Protein AF-A0A5C7LZJ7-F1 (afdb_monomer_lite)

Foldseek 3Di:
DAEAADPQFPQQFFKKWFQDFCLLQFDKDKPAFDPQADPCLQVDLDLVRKTWGPDPFIKTKGQNVAKAKWFKKKFANKDQLVQFKKKFKWADQPVPDIDTQDIDGDNDRAMYMYGGHTDIHRMIMITIDDDTMITRYIGIHYIDHANHFFDPPWDFQVRQKDWDKDWDADPVRHTPDIDGPDIWGKTKGKRFKDFLCCCPPPPNNVVVLVSQQVFHWIKIDRRCVPCVRRIFTWTFDDDGWDWAADPVNRITITMGMIMGDDDD

Radius of gyration: 19.6 Å; chains: 1; bounding box: 59×31×59 Å

pLDDT: mean 92.04, std 6.24, range [59.41, 98.69]

Secondary structure (DSSP, 8-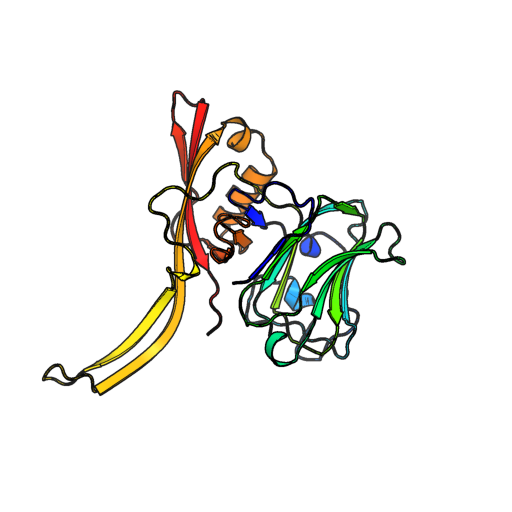state):
-EEEEPTT-S--SS-EEE---GGGGSEEEES---SSS-GGGGGSS-SSS-B--SSSSEEEEEEEEEEEEEEEEEEEEE-HHHHT-EEEEEEESSSSS-EEEEEE--SSSS-EEEEEEEEEEEEEEEEEESS---EEEEEEEPPEE-SS-PPTT---GGG-EEEEEEEEE-TT--EEEEEEEEEEEEEEEEEEEEEHHHHHT-HHHHHHHHHHHTT--EEEEEETTTEEEEEEEEEE-SSPPEEEEETTTTEEEEEEEEEE----

Sequence (264 aa):
MTVVIKTGAPNTSGINILHQNRFNGGTVTWSSETVGGKGVNTLDPATWNVWRPASVPATQTLDFGSDLTCNGACIAAHDGWTVGATYLIQYSTNGSTWTTATSHSPLTAETIFFFFPTTTARYWRFRIEGAVCSVAVVMIGNRVTFPNGPLSGHVPFHHSWQSEMLTNESDGGQLLNNRVIKNGARFSVNVGSVDRDMVENSALFAFFERHYNEGRAFAYCGSPEYTPKDCAYCWRDGDHMSVTWVEGDALADVSFGLRGYVHG

Structure (mmCIF, N/CA/C/O backbone):
data_AF-A0A5C7LZJ7-F1
#
_entry.id   AF-A0A5C7LZJ7-F1
#
loop_
_atom_site.group_PDB
_atom_site.id
_atom_site.type_symbol
_atom_site.label_atom_id
_atom_site.label_alt_id
_atom_site.label_comp_id
_atom_site.label_asym_id
_atom_site.label_entity_id
_atom_site.label_seq_id
_atom_site.pdbx_PDB_ins_code
_atom_site.Cartn_x
_atom_site.Cartn_y
_atom_site.Cartn_z
_atom_site.occupancy
_atom_site.B_iso_or_equiv
_atom_site.auth_seq_id
_atom_site.auth_comp_id
_atom_site.auth_asym_id
_atom_site.auth_atom_id
_atom_site.pdbx_PDB_model_num
ATOM 1 N N . MET A 1 1 ? 7.720 9.358 3.877 1.00 84.88 1 MET A N 1
ATOM 2 C CA . MET A 1 1 ? 6.788 8.430 3.228 1.00 84.88 1 MET A CA 1
ATOM 3 C C . MET A 1 1 ? 6.096 9.193 2.118 1.00 84.88 1 MET A C 1
ATOM 5 O O . MET A 1 1 ? 6.118 10.425 2.161 1.00 84.88 1 MET A O 1
ATOM 9 N N . THR A 1 2 ? 5.521 8.522 1.120 1.00 91.50 2 THR A N 1
ATOM 10 C CA . THR A 1 2 ? 4.951 9.222 -0.042 1.00 91.50 2 THR A CA 1
ATOM 11 C C . THR A 1 2 ? 3.511 8.810 -0.296 1.00 91.50 2 THR A C 1
ATOM 13 O O . THR A 1 2 ? 3.207 7.636 -0.471 1.00 91.50 2 THR A O 1
ATOM 16 N N . VAL A 1 3 ? 2.619 9.796 -0.366 1.00 94.62 3 VAL A N 1
ATOM 17 C CA . VAL A 1 3 ? 1.213 9.610 -0.732 1.00 94.62 3 VAL A CA 1
ATOM 18 C C . VAL A 1 3 ? 0.960 10.279 -2.078 1.00 94.62 3 VAL A C 1
ATOM 20 O O . VAL A 1 3 ? 1.328 11.433 -2.292 1.00 94.62 3 VAL A O 1
ATOM 23 N N . VAL A 1 4 ? 0.332 9.547 -2.996 1.00 96.81 4 VAL A N 1
ATOM 24 C CA . VAL A 1 4 ? -0.014 10.013 -4.342 1.00 96.81 4 VAL A CA 1
ATOM 25 C C . VAL A 1 4 ? -1.525 9.945 -4.499 1.00 96.81 4 VAL A C 1
ATOM 27 O O . VAL A 1 4 ? -2.080 8.860 -4.667 1.00 96.81 4 VAL A O 1
ATOM 30 N N . ILE A 1 5 ? -2.185 11.102 -4.467 1.00 96.81 5 ILE A N 1
ATOM 31 C CA . ILE A 1 5 ? -3.642 11.211 -4.600 1.00 96.81 5 ILE A CA 1
ATOM 32 C C . ILE A 1 5 ? -3.991 11.675 -6.010 1.00 96.81 5 ILE A C 1
ATOM 34 O O . ILE A 1 5 ? -3.595 12.757 -6.440 1.00 96.81 5 ILE A O 1
ATOM 38 N N . LYS A 1 6 ? -4.738 10.853 -6.749 1.00 97.31 6 LYS A N 1
ATOM 39 C CA . LYS A 1 6 ? -5.357 11.257 -8.013 1.00 97.31 6 LYS A CA 1
ATOM 40 C C . LYS A 1 6 ? -6.726 11.866 -7.760 1.00 97.31 6 LYS A C 1
ATOM 42 O O . LYS A 1 6 ? -7.479 11.397 -6.909 1.00 97.31 6 LYS A O 1
ATOM 47 N N . THR A 1 7 ? -7.052 12.895 -8.535 1.00 95.69 7 THR A N 1
ATOM 48 C CA . THR A 1 7 ? -8.361 13.550 -8.513 1.00 95.69 7 THR A CA 1
ATOM 49 C C . THR A 1 7 ? -9.479 12.517 -8.631 1.00 95.69 7 THR A C 1
ATOM 51 O O . THR A 1 7 ? -9.428 11.653 -9.504 1.00 95.69 7 THR A O 1
ATOM 54 N N . GLY A 1 8 ? -10.472 12.604 -7.743 1.00 94.12 8 GLY A N 1
ATOM 55 C CA . GLY A 1 8 ? -11.583 11.653 -7.660 1.00 94.12 8 GLY A CA 1
ATOM 56 C C . GLY A 1 8 ? -11.313 10.419 -6.790 1.00 94.12 8 GLY A C 1
ATOM 57 O O . GLY A 1 8 ? -12.172 9.544 -6.711 1.00 94.12 8 GLY A O 1
ATOM 58 N N . ALA A 1 9 ? -10.151 10.320 -6.133 1.00 95.75 9 ALA A N 1
ATOM 59 C CA . ALA A 1 9 ? -9.936 9.309 -5.104 1.00 95.75 9 ALA A CA 1
ATOM 60 C C . ALA A 1 9 ? -10.888 9.544 -3.910 1.00 95.75 9 ALA A C 1
ATOM 62 O O . ALA A 1 9 ? -10.930 10.656 -3.386 1.00 95.75 9 ALA A O 1
ATOM 63 N N . PRO A 1 10 ? -11.642 8.525 -3.463 1.00 93.56 10 PRO A N 1
ATOM 64 C CA . PRO A 1 10 ? -12.588 8.682 -2.362 1.00 93.56 10 PRO A CA 1
ATOM 65 C C . PRO A 1 10 ? -11.906 8.596 -0.989 1.00 93.56 10 PRO A C 1
ATOM 67 O O . PRO A 1 10 ? -10.882 7.921 -0.842 1.00 93.56 10 PRO A O 1
ATOM 70 N N . ASN A 1 11 ? -12.549 9.193 0.021 1.00 91.88 11 ASN A N 1
ATOM 71 C CA . ASN A 1 11 ? -12.272 9.007 1.453 1.00 91.88 11 ASN A CA 1
ATOM 72 C C . ASN A 1 11 ? -10.800 9.244 1.845 1.00 91.88 11 ASN A C 1
ATOM 74 O O . ASN A 1 11 ? -10.174 8.409 2.496 1.00 91.88 11 ASN A O 1
ATOM 78 N N . THR A 1 12 ? -10.235 10.379 1.430 1.00 93.31 12 THR A N 1
ATOM 79 C CA . THR A 1 12 ? -8.834 10.766 1.687 1.00 93.31 12 THR A CA 1
ATOM 80 C C . THR A 1 12 ? -8.615 11.507 3.005 1.00 93.31 12 THR A C 1
ATOM 82 O O . THR A 1 12 ? -7.469 11.759 3.368 1.00 93.31 12 THR A O 1
ATOM 85 N N . SER A 1 13 ? -9.685 11.844 3.724 1.00 91.75 13 SER A N 1
ATOM 86 C CA . SER A 1 13 ? -9.636 12.607 4.974 1.00 91.75 13 SER A CA 1
ATOM 87 C C . SER A 1 13 ? -9.416 11.741 6.221 1.00 91.75 13 SER A C 1
ATOM 89 O O . SER A 1 13 ? -8.810 12.218 7.179 1.00 91.75 13 SER A O 1
ATOM 91 N N . GLY A 1 14 ? -9.872 10.486 6.218 1.00 92.00 14 GLY A N 1
ATOM 92 C CA . GLY A 1 14 ? -9.771 9.566 7.357 1.00 92.00 14 GLY A CA 1
ATOM 93 C C . GLY A 1 14 ? -8.727 8.459 7.188 1.00 92.00 14 GLY A C 1
ATOM 94 O O . GLY A 1 14 ? -7.944 8.451 6.229 1.00 92.00 14 GLY A O 1
ATOM 95 N N . ILE A 1 15 ? -8.735 7.496 8.116 1.00 94.19 15 ILE A N 1
ATOM 96 C CA . ILE A 1 15 ? -7.793 6.367 8.103 1.00 94.19 15 ILE A CA 1
ATOM 97 C C . ILE A 1 15 ? -8.074 5.456 6.915 1.00 94.19 15 ILE A C 1
ATOM 99 O O . ILE A 1 15 ? -9.209 5.076 6.637 1.00 94.19 15 ILE A O 1
ATOM 103 N N . ASN A 1 16 ? -7.008 5.068 6.228 1.00 95.62 16 ASN A N 1
ATOM 104 C CA . ASN A 1 16 ? -7.030 4.217 5.055 1.00 95.62 16 ASN A CA 1
ATOM 105 C C . ASN A 1 16 ? -6.109 3.014 5.257 1.00 95.62 16 ASN A C 1
ATOM 107 O O . ASN A 1 16 ? -4.920 3.160 5.546 1.00 95.62 16 ASN A O 1
ATOM 111 N N . ILE A 1 17 ? -6.650 1.815 5.052 1.00 96.06 17 ILE A N 1
ATOM 112 C CA . ILE A 1 17 ? -5.914 0.561 5.217 1.00 96.06 17 ILE A CA 1
ATOM 113 C C . ILE A 1 17 ? -6.075 -0.306 3.975 1.00 96.06 17 ILE A C 1
ATOM 115 O O . ILE A 1 17 ? -7.186 -0.592 3.536 1.00 96.06 17 ILE A O 1
ATOM 119 N N . LEU A 1 18 ? -4.956 -0.767 3.421 1.00 96.38 18 LEU A N 1
ATOM 120 C CA . LEU A 1 18 ? -4.915 -1.738 2.333 1.00 96.38 18 LEU A CA 1
ATOM 121 C C . LEU A 1 18 ? -4.316 -3.044 2.858 1.00 96.38 18 LEU A C 1
ATOM 123 O O . LEU A 1 18 ? -3.106 -3.151 3.037 1.00 96.38 18 LEU A O 1
ATOM 127 N N . HIS A 1 19 ? -5.170 -4.037 3.098 1.00 95.19 19 HIS A N 1
ATOM 128 C CA . HIS A 1 19 ? -4.769 -5.325 3.678 1.00 95.19 19 HIS A CA 1
ATOM 129 C C . HIS A 1 19 ? -4.942 -6.500 2.701 1.00 95.19 19 HIS A C 1
ATOM 131 O O . HIS A 1 19 ? -4.112 -7.405 2.656 1.00 95.19 19 HIS A O 1
ATOM 137 N N . GLN A 1 20 ? -5.977 -6.467 1.857 1.00 92.50 20 GLN A N 1
ATOM 138 C CA . GLN A 1 20 ? -6.197 -7.468 0.814 1.00 92.50 20 GLN A CA 1
ATOM 139 C C . GLN A 1 20 ? -5.367 -7.145 -0.427 1.00 92.50 20 GLN A C 1
ATOM 141 O O . GLN A 1 20 ? -5.820 -6.409 -1.305 1.00 92.50 20 GLN A O 1
ATOM 146 N N . ASN A 1 21 ? -4.171 -7.731 -0.525 1.00 94.56 21 ASN A N 1
ATOM 147 C CA . ASN A 1 21 ? -3.427 -7.716 -1.780 1.00 94.56 21 ASN A CA 1
ATOM 148 C C . ASN A 1 21 ? -4.129 -8.602 -2.817 1.00 94.56 21 ASN A C 1
ATOM 150 O O . ASN A 1 21 ? -4.089 -9.830 -2.735 1.00 94.56 21 ASN A O 1
ATOM 154 N N . ARG A 1 22 ? -4.758 -7.984 -3.815 1.00 94.94 22 ARG A N 1
ATOM 155 C CA . ARG A 1 22 ? -5.507 -8.694 -4.857 1.00 94.94 22 ARG A CA 1
ATOM 156 C C . ARG A 1 22 ? -4.621 -9.493 -5.804 1.00 94.94 22 ARG A C 1
ATOM 158 O O . ARG A 1 22 ? -5.117 -10.448 -6.395 1.00 94.94 22 ARG A O 1
ATOM 165 N N . PHE A 1 23 ? -3.322 -9.192 -5.874 1.00 94.94 23 PHE A N 1
ATOM 166 C CA . PHE A 1 23 ? -2.370 -10.048 -6.584 1.00 94.94 23 PHE A CA 1
ATOM 167 C C . PHE A 1 23 ? -2.330 -11.479 -6.015 1.00 94.94 23 PHE A C 1
ATOM 169 O O . PHE A 1 23 ? -2.112 -12.415 -6.771 1.00 94.94 23 PHE A O 1
ATOM 176 N N . ASN A 1 24 ? -2.645 -11.683 -4.730 1.00 92.56 24 ASN A N 1
ATOM 177 C CA . ASN A 1 24 ? -2.667 -13.019 -4.116 1.00 92.56 24 ASN A CA 1
ATOM 178 C C . ASN A 1 24 ? -3.953 -13.814 -4.407 1.00 92.56 24 ASN A C 1
ATOM 180 O O . ASN A 1 24 ? -4.070 -14.958 -3.978 1.00 92.56 24 ASN A O 1
ATOM 184 N N . GLY A 1 25 ? -4.933 -13.213 -5.088 1.00 90.31 25 GLY A N 1
ATOM 185 C CA . GLY A 1 25 ? -6.245 -13.817 -5.335 1.00 90.31 25 GLY A CA 1
ATOM 186 C C . GLY A 1 25 ? -6.519 -14.221 -6.784 1.00 90.31 25 GLY A C 1
ATOM 187 O O . GLY A 1 25 ? -7.599 -14.736 -7.048 1.00 90.31 25 GLY A O 1
ATOM 188 N N . GLY A 1 26 ? -5.598 -13.976 -7.720 1.00 92.12 26 GLY A N 1
ATOM 189 C CA . GLY A 1 26 ? -5.788 -14.295 -9.138 1.00 92.12 26 GLY A CA 1
ATOM 190 C C . GLY A 1 26 ? -4.521 -14.818 -9.808 1.00 92.12 26 GLY A C 1
ATOM 191 O O . GLY A 1 26 ? -3.541 -15.156 -9.146 1.00 92.12 26 GLY A O 1
ATOM 192 N N . THR A 1 27 ? -4.539 -14.894 -11.139 1.00 96.75 27 THR A N 1
ATOM 193 C CA . THR A 1 27 ? -3.384 -15.368 -11.912 1.00 96.75 27 THR A CA 1
ATOM 194 C C . THR A 1 27 ? -2.432 -14.210 -12.163 1.00 96.75 27 THR A C 1
ATOM 196 O O . THR A 1 27 ? -2.791 -13.251 -12.847 1.00 96.75 27 THR A O 1
ATOM 199 N N . VAL A 1 28 ? -1.215 -14.297 -11.622 1.00 97.94 28 VAL A N 1
ATOM 200 C CA . VAL A 1 28 ? -0.191 -13.259 -11.779 1.00 97.94 28 VAL A CA 1
ATOM 201 C C . VAL A 1 28 ? 0.898 -13.715 -12.739 1.00 97.94 28 VAL A C 1
ATOM 203 O O . VAL A 1 28 ? 1.413 -14.825 -12.638 1.00 97.94 28 VAL A O 1
ATOM 206 N N . THR A 1 29 ? 1.262 -12.837 -13.669 1.00 97.94 29 THR A N 1
ATOM 207 C CA . THR A 1 29 ? 2.365 -13.035 -14.612 1.00 97.94 29 THR A CA 1
ATOM 208 C C . THR A 1 29 ? 3.340 -11.869 -14.540 1.00 97.94 29 THR A C 1
ATOM 210 O O . THR A 1 29 ? 2.940 -10.715 -14.383 1.00 97.94 29 THR A O 1
ATOM 213 N N . TRP A 1 30 ? 4.632 -12.159 -14.674 1.00 98.06 30 TRP A N 1
ATOM 214 C CA . TRP A 1 30 ? 5.684 -11.148 -14.737 1.00 98.06 30 TRP A CA 1
ATOM 215 C C . TRP A 1 30 ? 6.287 -11.140 -16.136 1.00 98.06 30 TRP A C 1
ATOM 217 O O . TRP A 1 30 ? 6.532 -12.196 -16.713 1.00 98.06 30 TRP A O 1
ATOM 227 N N . SER A 1 31 ? 6.525 -9.954 -16.695 1.00 97.94 31 SER A N 1
ATOM 228 C CA . SER A 1 31 ? 7.074 -9.829 -18.052 1.00 97.94 31 SER A CA 1
ATOM 229 C C . SER A 1 31 ? 8.527 -10.292 -18.148 1.00 97.94 31 SER A C 1
ATOM 231 O O . SER A 1 31 ? 8.967 -10.735 -19.204 1.00 97.94 31 SER A O 1
ATOM 233 N N . SER A 1 32 ? 9.293 -10.126 -17.068 1.00 97.44 32 SER A N 1
ATOM 234 C CA . SER A 1 32 ? 10.681 -10.564 -16.959 1.00 97.44 32 SER A CA 1
ATOM 235 C C . SER A 1 32 ? 11.114 -10.635 -15.494 1.00 97.44 32 SER A C 1
ATOM 237 O O . SER A 1 32 ? 10.533 -9.994 -14.616 1.00 97.44 32 SER A O 1
ATOM 239 N N . GLU A 1 33 ? 12.161 -11.406 -15.229 1.00 97.44 33 GLU A N 1
ATOM 240 C CA . GLU A 1 33 ? 12.772 -11.554 -13.910 1.00 97.44 33 GLU A CA 1
ATOM 241 C C . GLU A 1 33 ? 14.240 -11.965 -14.049 1.00 97.44 33 GLU A C 1
ATOM 243 O O . GLU A 1 33 ? 14.666 -12.489 -15.080 1.00 97.44 33 GLU A O 1
ATOM 248 N N . THR A 1 34 ? 15.019 -11.726 -13.000 1.00 96.81 34 THR A N 1
ATOM 249 C CA . THR A 1 34 ? 16.412 -12.178 -12.892 1.00 96.81 34 THR A CA 1
ATOM 250 C C . THR A 1 34 ? 16.500 -13.462 -12.060 1.00 96.81 34 THR A C 1
ATOM 252 O O . THR A 1 34 ? 15.541 -13.860 -11.400 1.00 96.81 34 THR A O 1
ATOM 255 N N . VAL A 1 35 ? 17.652 -14.146 -12.072 1.00 90.56 35 VAL A N 1
ATOM 256 C CA . VAL A 1 35 ? 17.840 -15.411 -11.329 1.00 90.56 35 VAL A CA 1
ATOM 257 C C . VAL A 1 35 ? 17.637 -15.231 -9.816 1.00 90.56 35 VAL A C 1
ATOM 259 O O . VAL A 1 35 ? 17.037 -16.099 -9.191 1.00 90.56 35 VAL A O 1
ATOM 262 N N . GLY A 1 36 ? 18.073 -14.101 -9.248 1.00 89.00 36 GLY A N 1
ATOM 263 C CA . GLY A 1 36 ? 17.939 -13.786 -7.818 1.00 89.00 36 GLY A CA 1
ATOM 264 C C . GLY A 1 36 ? 16.794 -12.833 -7.457 1.00 89.00 36 GLY A C 1
ATOM 265 O O . GLY A 1 36 ? 16.605 -12.549 -6.282 1.00 89.00 36 GLY A O 1
ATOM 266 N N . GLY A 1 37 ? 16.048 -12.324 -8.441 1.00 94.00 37 GLY A N 1
ATOM 267 C CA . GLY A 1 37 ? 14.972 -11.353 -8.239 1.00 94.00 37 GLY A CA 1
ATOM 268 C C . GLY A 1 37 ? 13.674 -11.835 -8.867 1.00 94.00 37 GLY A C 1
ATOM 269 O O . GLY A 1 37 ? 13.244 -11.279 -9.880 1.00 94.00 37 GLY A O 1
ATOM 270 N N . LYS A 1 38 ? 13.093 -12.896 -8.301 1.00 97.25 38 LYS A N 1
ATOM 271 C CA . LYS A 1 38 ? 11.914 -13.581 -8.843 1.00 97.25 38 LYS A CA 1
ATOM 272 C C . LYS A 1 38 ? 10.649 -12.757 -8.673 1.00 97.25 38 LYS A C 1
ATOM 274 O O . LYS A 1 38 ? 10.438 -12.147 -7.631 1.00 97.25 38 LYS A O 1
ATOM 279 N N . GLY A 1 39 ? 9.791 -12.763 -9.692 1.00 95.69 39 GLY A N 1
ATOM 280 C CA . GLY A 1 39 ? 8.533 -12.016 -9.680 1.00 95.69 39 GLY A CA 1
ATOM 281 C C . GLY A 1 39 ? 7.647 -12.375 -8.492 1.00 95.69 39 GLY A C 1
ATOM 282 O O . GLY A 1 39 ? 7.148 -11.491 -7.795 1.00 95.69 39 GLY A O 1
ATOM 283 N N . VAL A 1 40 ? 7.536 -13.675 -8.206 1.00 95.88 40 VAL A N 1
ATOM 284 C CA . VAL A 1 40 ? 6.713 -14.227 -7.117 1.00 95.88 40 VAL A CA 1
ATOM 285 C C . VAL A 1 40 ? 7.033 -13.638 -5.740 1.00 95.88 40 VAL A C 1
ATOM 287 O O . VAL A 1 40 ? 6.154 -13.589 -4.887 1.00 95.88 40 VAL A O 1
ATOM 290 N N . ASN A 1 41 ? 8.246 -13.116 -5.542 1.00 95.69 41 ASN A N 1
ATOM 291 C CA . ASN A 1 41 ? 8.650 -12.478 -4.292 1.00 95.69 41 ASN A CA 1
ATOM 292 C C . ASN A 1 41 ? 7.757 -11.274 -3.939 1.00 95.69 41 ASN A C 1
ATOM 294 O O . ASN A 1 41 ? 7.534 -11.017 -2.768 1.00 95.69 41 ASN A O 1
ATOM 298 N N . THR A 1 42 ? 7.162 -10.609 -4.939 1.00 95.81 42 THR A N 1
ATOM 299 C CA . THR A 1 42 ? 6.215 -9.489 -4.737 1.00 95.81 42 THR A CA 1
ATOM 300 C C . THR A 1 42 ? 4.885 -9.867 -4.090 1.00 95.81 42 THR A C 1
ATOM 302 O O . THR A 1 42 ? 4.120 -8.983 -3.698 1.00 95.81 42 THR A O 1
ATOM 305 N N . LEU A 1 43 ? 4.581 -11.165 -4.014 1.00 94.25 43 LEU A N 1
ATOM 306 C CA . LEU A 1 43 ? 3.377 -11.701 -3.376 1.00 94.25 43 LEU A CA 1
ATOM 307 C C . LEU A 1 43 ? 3.596 -12.024 -1.892 1.00 94.25 43 LEU A C 1
ATOM 309 O O . LEU A 1 43 ? 2.629 -12.115 -1.128 1.00 94.25 43 LEU A O 1
ATOM 313 N N . ASP A 1 44 ? 4.859 -12.199 -1.497 1.00 92.75 44 ASP A N 1
ATOM 314 C CA . ASP A 1 44 ? 5.274 -12.446 -0.122 1.00 92.75 44 ASP A CA 1
ATOM 315 C C . ASP A 1 44 ? 5.250 -11.124 0.671 1.00 92.75 44 ASP A C 1
ATOM 317 O O . ASP A 1 44 ? 5.647 -10.080 0.149 1.00 92.75 44 ASP A O 1
ATOM 321 N N . PRO A 1 45 ? 4.783 -11.116 1.932 1.00 91.81 45 PRO A N 1
ATOM 322 C CA . PRO A 1 45 ? 4.842 -9.919 2.764 1.00 91.81 45 PRO A CA 1
ATOM 323 C C . PRO A 1 45 ? 6.266 -9.461 3.140 1.00 91.81 45 PRO A C 1
ATOM 325 O O . PRO A 1 45 ? 6.403 -8.372 3.708 1.00 91.81 45 PRO A O 1
ATOM 328 N N . ALA A 1 46 ? 7.303 -10.266 2.896 1.00 93.25 46 ALA A N 1
ATOM 329 C CA . ALA A 1 46 ? 8.687 -9.993 3.266 1.00 93.25 46 ALA A CA 1
ATOM 330 C C . ALA A 1 46 ? 9.291 -8.797 2.512 1.00 93.25 46 ALA A C 1
ATOM 332 O O . ALA A 1 46 ? 9.329 -8.746 1.290 1.00 93.25 46 ALA A O 1
ATOM 333 N N . THR A 1 47 ? 9.887 -7.864 3.256 1.00 93.56 47 THR A N 1
ATOM 334 C CA . THR A 1 47 ? 10.509 -6.650 2.697 1.00 93.56 47 THR A CA 1
ATOM 335 C C . THR A 1 47 ? 11.933 -6.852 2.173 1.00 93.56 47 THR A C 1
ATOM 337 O O . THR A 1 47 ? 12.504 -5.940 1.587 1.00 93.56 47 THR A O 1
ATOM 340 N N . TRP A 1 48 ? 12.530 -8.025 2.388 1.00 92.00 48 TRP A N 1
ATOM 341 C CA . TRP A 1 48 ? 13.905 -8.336 1.977 1.00 92.00 48 TRP A CA 1
ATOM 342 C C . TRP A 1 48 ? 13.977 -9.219 0.725 1.00 92.00 48 TRP A C 1
ATOM 344 O O . TRP A 1 48 ? 15.045 -9.341 0.127 1.00 92.00 48 TRP A O 1
ATOM 354 N N . ASN A 1 49 ? 12.862 -9.835 0.325 1.00 93.75 49 ASN A N 1
ATOM 355 C CA . ASN A 1 49 ? 12.803 -10.719 -0.830 1.00 93.75 49 ASN A CA 1
ATOM 356 C C . ASN A 1 49 ? 12.222 -9.949 -2.024 1.00 93.75 49 ASN A C 1
ATOM 358 O O . ASN A 1 49 ? 11.052 -9.585 -2.019 1.00 93.75 49 ASN A O 1
ATOM 362 N N . VAL A 1 50 ? 13.045 -9.650 -3.031 1.00 96.56 50 VAL A N 1
ATOM 363 C CA . VAL A 1 50 ? 12.705 -8.667 -4.076 1.00 96.56 50 VAL A CA 1
ATOM 364 C C . VAL A 1 50 ? 12.422 -9.310 -5.429 1.00 96.56 50 VAL A C 1
ATOM 366 O O . VAL A 1 50 ? 13.043 -10.305 -5.803 1.00 96.56 50 VAL A O 1
ATOM 369 N N . TRP A 1 51 ? 11.536 -8.699 -6.211 1.00 98.06 51 TRP A N 1
ATOM 370 C CA . TRP A 1 51 ? 11.520 -8.856 -7.663 1.00 98.06 51 TRP A CA 1
ATOM 371 C C . TRP A 1 51 ? 12.473 -7.849 -8.295 1.00 98.06 51 TRP A C 1
ATOM 373 O O . TRP A 1 51 ? 12.492 -6.674 -7.924 1.00 98.06 51 TRP A O 1
ATOM 383 N N . ARG A 1 52 ? 13.240 -8.310 -9.284 1.00 98.06 52 ARG A N 1
ATOM 384 C CA . ARG A 1 52 ? 14.056 -7.458 -10.147 1.00 98.06 52 ARG A CA 1
ATOM 385 C C . ARG A 1 52 ? 13.868 -7.910 -11.597 1.00 98.06 52 ARG A C 1
ATOM 387 O O . ARG A 1 52 ? 14.313 -9.016 -11.930 1.00 98.06 52 ARG A O 1
ATOM 394 N N . PRO A 1 53 ? 13.230 -7.099 -12.458 1.00 98.12 53 PRO A N 1
ATOM 395 C CA . PRO A 1 53 ? 13.044 -7.442 -13.860 1.00 98.12 53 PRO A CA 1
ATOM 396 C C . PRO A 1 53 ? 14.378 -7.448 -14.612 1.00 98.12 53 PRO A C 1
ATOM 398 O O . PRO A 1 53 ? 15.328 -6.767 -14.228 1.00 98.12 53 PRO A O 1
ATOM 401 N N . ALA A 1 54 ? 14.449 -8.203 -15.709 1.00 97.94 54 ALA A N 1
ATOM 402 C CA . ALA A 1 54 ? 15.655 -8.262 -16.542 1.00 97.94 54 ALA A CA 1
ATOM 403 C C . ALA A 1 54 ? 15.845 -6.994 -17.399 1.00 97.94 54 ALA A C 1
ATOM 405 O O . ALA A 1 54 ? 16.967 -6.624 -17.733 1.00 97.94 54 ALA A O 1
ATOM 406 N N . SER A 1 55 ? 14.745 -6.325 -17.745 1.00 97.44 55 SER A N 1
ATOM 407 C CA . SER A 1 55 ? 14.707 -5.105 -18.555 1.00 97.44 55 SER A CA 1
ATOM 408 C C . SER A 1 55 ? 13.419 -4.333 -18.276 1.00 97.44 55 SER A C 1
ATOM 410 O O . SER A 1 55 ? 12.430 -4.929 -17.852 1.00 97.44 55 SER A O 1
ATOM 412 N N . VAL A 1 56 ? 13.411 -3.029 -18.559 1.00 97.81 56 VAL A N 1
ATOM 413 C CA . VAL A 1 56 ? 12.205 -2.184 -18.531 1.00 97.81 56 VAL A CA 1
ATOM 414 C C . VAL A 1 56 ? 11.772 -1.799 -19.957 1.00 97.81 56 VAL A C 1
ATOM 416 O O . VAL A 1 56 ? 12.637 -1.704 -20.827 1.00 97.81 56 VAL A O 1
ATOM 419 N N . PRO A 1 57 ? 10.469 -1.570 -20.227 1.00 98.00 57 PRO A N 1
ATOM 420 C CA . PRO A 1 57 ? 9.352 -1.623 -19.283 1.00 98.00 57 PRO A CA 1
ATOM 421 C C . PRO A 1 57 ? 9.073 -3.046 -18.782 1.00 98.00 57 PRO A C 1
ATOM 423 O O . PRO A 1 57 ? 9.142 -4.006 -19.546 1.00 98.00 57 PRO A O 1
ATOM 426 N N . ALA A 1 58 ? 8.761 -3.171 -17.493 1.00 98.38 58 ALA A N 1
ATOM 427 C CA . ALA A 1 58 ? 8.456 -4.448 -16.851 1.00 98.38 58 ALA A CA 1
ATOM 428 C C . ALA A 1 58 ? 7.091 -4.407 -16.173 1.00 98.38 58 ALA A C 1
ATOM 430 O O . ALA A 1 58 ? 6.691 -3.358 -15.673 1.00 98.38 58 ALA A O 1
ATOM 431 N N . THR A 1 59 ? 6.380 -5.532 -16.127 1.00 98.50 59 THR A N 1
ATOM 432 C CA . THR A 1 59 ? 5.036 -5.601 -15.546 1.00 98.50 59 THR A CA 1
ATOM 433 C C . THR A 1 59 ? 4.841 -6.820 -14.662 1.00 98.50 59 THR A C 1
ATOM 435 O O . THR A 1 59 ? 5.206 -7.920 -15.069 1.00 98.50 59 THR A O 1
ATOM 438 N N . GLN A 1 60 ? 4.161 -6.626 -13.536 1.00 98.25 60 GLN A N 1
ATOM 439 C CA . GLN A 1 60 ? 3.449 -7.659 -12.785 1.00 98.25 60 GLN A CA 1
ATOM 440 C C . GLN A 1 60 ? 1.958 -7.513 -13.102 1.00 98.25 60 GLN A C 1
ATOM 442 O O . GLN A 1 60 ? 1.340 -6.520 -12.717 1.00 98.25 60 GLN A O 1
ATOM 447 N N . THR A 1 61 ? 1.394 -8.473 -13.826 1.00 98.44 61 THR A N 1
ATOM 448 C CA . THR A 1 61 ? 0.032 -8.426 -14.365 1.00 98.44 61 THR A CA 1
ATOM 449 C C . THR A 1 61 ? -0.852 -9.462 -13.690 1.00 98.44 61 THR A C 1
ATOM 451 O O . THR A 1 61 ? -0.530 -10.643 -13.704 1.00 98.44 61 THR A O 1
ATOM 454 N N . LEU A 1 62 ? -1.977 -9.013 -13.144 1.00 98.25 62 LEU A N 1
ATOM 455 C CA . LEU A 1 62 ? -3.061 -9.806 -12.578 1.00 98.25 62 LEU A CA 1
ATOM 456 C C . LEU A 1 62 ? -4.176 -9.983 -13.615 1.00 98.25 62 LEU A C 1
ATOM 458 O O . LEU A 1 62 ? -4.722 -8.991 -14.101 1.00 98.25 62 LEU A O 1
ATOM 462 N N . ASP A 1 63 ? -4.552 -11.231 -13.884 1.00 97.94 63 ASP A N 1
ATOM 463 C CA . ASP A 1 63 ? -5.879 -11.596 -14.389 1.00 97.94 63 ASP A CA 1
ATOM 464 C C . ASP A 1 63 ? -6.689 -12.177 -13.226 1.00 97.94 63 ASP A C 1
ATOM 466 O O . ASP A 1 63 ? -6.360 -13.241 -12.691 1.00 97.94 63 ASP A O 1
ATOM 470 N N . PHE A 1 64 ? -7.740 -11.469 -12.816 1.00 95.62 64 PHE A N 1
ATOM 471 C CA . PHE A 1 64 ? -8.603 -11.915 -11.724 1.00 95.62 64 PHE A CA 1
ATOM 472 C C . PHE A 1 64 ? -9.695 -12.901 -12.187 1.00 95.62 64 PHE A C 1
ATOM 474 O O . PHE A 1 64 ? -10.424 -13.448 -11.367 1.00 95.62 64 PHE A O 1
ATOM 481 N N . GLY A 1 65 ? -9.838 -13.140 -13.496 1.00 96.12 65 GLY A N 1
ATOM 482 C CA . GLY A 1 65 ? -10.883 -13.991 -14.082 1.00 96.12 65 GLY A CA 1
ATOM 483 C C . GLY A 1 65 ? -12.268 -13.333 -14.145 1.00 96.12 65 GLY A C 1
ATOM 484 O O . GLY A 1 65 ? -13.070 -13.674 -15.012 1.00 96.12 65 GLY A O 1
ATOM 485 N N . SER A 1 66 ? -12.521 -12.342 -13.293 1.00 95.12 66 SER A N 1
ATOM 486 C CA . SER A 1 66 ? -13.714 -11.495 -13.276 1.00 95.12 66 SER A CA 1
ATOM 487 C C . SER A 1 66 ? -13.346 -10.045 -12.981 1.00 95.12 66 SER A C 1
ATOM 489 O O . SER A 1 66 ? -12.218 -9.746 -12.593 1.00 95.12 66 SER A O 1
ATOM 491 N N . ASP A 1 67 ? -14.311 -9.142 -13.127 1.00 96.38 67 ASP A N 1
ATOM 492 C CA . ASP A 1 67 ? -14.126 -7.750 -12.740 1.00 96.38 67 ASP A CA 1
ATOM 493 C C . ASP A 1 67 ? -13.822 -7.615 -11.245 1.00 96.38 67 ASP A C 1
ATOM 495 O O . ASP A 1 67 ? -14.464 -8.232 -10.391 1.00 96.38 67 ASP A O 1
ATOM 499 N N . LEU A 1 68 ? -12.823 -6.788 -10.948 1.00 95.69 68 LEU A N 1
ATOM 500 C CA . LEU A 1 68 ? -12.355 -6.495 -9.609 1.00 95.69 68 LEU A CA 1
ATOM 501 C C . LEU A 1 68 ? -12.305 -4.982 -9.413 1.00 95.69 68 LEU A C 1
ATOM 503 O O . LEU A 1 68 ? -11.670 -4.254 -10.184 1.00 95.69 68 LEU A O 1
ATOM 507 N N . THR A 1 69 ? -12.943 -4.515 -8.346 1.00 96.25 69 THR A N 1
ATOM 508 C CA . THR A 1 69 ? -12.849 -3.124 -7.915 1.00 96.25 69 THR A CA 1
ATOM 509 C C . THR A 1 69 ? -11.571 -2.910 -7.110 1.00 96.25 69 THR A C 1
ATOM 511 O O . THR A 1 69 ? -11.287 -3.676 -6.184 1.00 96.25 69 THR A O 1
ATOM 514 N N . CYS A 1 70 ? -10.823 -1.862 -7.458 1.00 97.31 70 CYS A N 1
ATOM 515 C CA . CYS A 1 70 ? -9.692 -1.353 -6.687 1.00 97.31 70 CYS A CA 1
ATOM 516 C C . CYS A 1 70 ? -9.782 0.173 -6.574 1.00 97.31 70 CYS A C 1
ATOM 518 O O . CYS A 1 70 ? -10.280 0.855 -7.475 1.00 97.31 70 CYS A O 1
ATOM 520 N N . ASN A 1 71 ? -9.241 0.723 -5.490 1.00 97.38 71 ASN A N 1
ATOM 521 C CA . ASN A 1 71 ? -9.119 2.171 -5.300 1.00 97.38 71 ASN A CA 1
ATOM 522 C C . ASN A 1 71 ? -7.772 2.597 -4.694 1.00 97.38 71 ASN A C 1
ATOM 524 O O . ASN A 1 71 ? -7.509 3.797 -4.593 1.00 97.38 71 ASN A O 1
ATOM 528 N N . GLY A 1 72 ? -6.899 1.655 -4.318 1.00 97.62 72 GLY A N 1
ATOM 529 C CA . GLY A 1 72 ? -5.565 1.962 -3.816 1.00 97.62 72 GLY A CA 1
ATOM 530 C C . GLY A 1 72 ? -4.509 0.915 -4.155 1.00 97.62 72 GLY A C 1
ATOM 531 O O . GLY A 1 72 ? -4.815 -0.229 -4.498 1.00 97.62 72 GLY A O 1
ATOM 532 N N . ALA A 1 73 ? -3.251 1.332 -4.048 1.00 98.12 73 ALA A N 1
ATOM 533 C CA . ALA A 1 73 ? -2.084 0.467 -4.170 1.00 98.12 73 ALA A CA 1
ATOM 534 C C . ALA A 1 73 ? -0.984 0.906 -3.195 1.00 98.12 73 ALA A C 1
ATOM 536 O O . ALA A 1 73 ? -0.935 2.069 -2.798 1.00 98.12 73 ALA A O 1
ATOM 537 N N . CYS A 1 74 ? -0.099 -0.012 -2.826 1.00 97.56 74 CYS A N 1
ATOM 538 C CA . CYS A 1 74 ? 1.056 0.263 -1.979 1.00 97.56 74 CYS A CA 1
ATOM 539 C C . CYS A 1 74 ? 2.305 -0.383 -2.579 1.00 97.56 74 CYS A C 1
ATOM 541 O O . CYS A 1 74 ? 2.249 -1.524 -3.042 1.00 97.56 74 CYS A O 1
ATOM 543 N N . ILE A 1 75 ? 3.416 0.350 -2.561 1.00 97.31 75 ILE A N 1
ATOM 544 C CA . ILE A 1 75 ? 4.739 -0.147 -2.927 1.00 97.31 75 ILE A CA 1
ATOM 545 C C . ILE A 1 75 ? 5.674 0.110 -1.749 1.00 97.31 75 ILE A C 1
ATOM 547 O O . ILE A 1 75 ? 5.813 1.252 -1.310 1.00 97.31 75 ILE A O 1
ATOM 551 N N . ALA A 1 76 ? 6.331 -0.935 -1.253 1.00 95.81 76 ALA A N 1
ATOM 552 C CA . ALA A 1 76 ? 7.307 -0.825 -0.172 1.00 95.81 76 ALA A CA 1
ATOM 553 C C . ALA A 1 76 ? 8.578 -1.619 -0.488 1.00 95.81 76 ALA A C 1
ATOM 555 O O . ALA A 1 76 ? 8.565 -2.532 -1.316 1.00 95.81 76 ALA A O 1
ATOM 556 N N . ALA A 1 77 ? 9.669 -1.245 0.190 1.00 95.56 77 ALA A N 1
ATOM 557 C CA . ALA A 1 77 ? 10.991 -1.852 0.042 1.00 95.56 77 ALA A CA 1
ATOM 558 C C . ALA A 1 77 ? 11.414 -1.979 -1.430 1.00 95.56 77 ALA A C 1
ATOM 560 O O . ALA A 1 77 ? 11.496 -3.065 -2.003 1.00 95.56 77 ALA A O 1
ATOM 561 N N . HIS A 1 78 ? 11.634 -0.826 -2.053 1.00 96.06 78 HIS A N 1
ATOM 562 C CA . HIS A 1 78 ? 12.131 -0.736 -3.419 1.00 96.06 78 HIS A CA 1
ATOM 563 C C . HIS A 1 78 ? 13.538 -0.130 -3.462 1.00 96.06 78 HIS A C 1
ATOM 565 O O . HIS A 1 78 ? 14.101 0.128 -2.407 1.00 96.06 78 HIS A O 1
ATOM 571 N N . ASP A 1 79 ? 14.111 0.084 -4.651 1.00 96.75 79 ASP A N 1
ATOM 572 C CA . ASP A 1 79 ? 15.342 0.877 -4.864 1.00 96.75 79 ASP A CA 1
ATOM 573 C C . ASP A 1 79 ? 15.191 1.947 -5.973 1.00 96.75 79 ASP A C 1
ATOM 575 O O . ASP A 1 79 ? 16.137 2.666 -6.298 1.00 96.75 79 ASP A O 1
ATOM 579 N N . GLY A 1 80 ? 13.980 2.112 -6.527 1.00 96.62 80 GLY A N 1
ATOM 580 C CA . GLY A 1 80 ? 13.731 2.931 -7.721 1.00 96.62 80 GLY A CA 1
ATOM 581 C C . GLY A 1 80 ? 14.136 4.407 -7.648 1.00 96.62 80 GLY A C 1
ATOM 582 O O . GLY A 1 80 ? 14.409 4.989 -8.695 1.00 96.62 80 GLY A O 1
ATOM 583 N N . TRP A 1 81 ? 14.243 5.006 -6.454 1.00 96.19 81 TRP A N 1
ATOM 584 C CA . TRP A 1 81 ? 14.719 6.393 -6.310 1.00 96.19 81 TRP A CA 1
ATOM 585 C C . TRP A 1 81 ? 16.200 6.544 -6.666 1.00 96.19 81 TRP A C 1
ATOM 587 O O . TRP A 1 81 ? 16.612 7.607 -7.117 1.00 96.19 81 TRP A O 1
ATOM 597 N N . THR A 1 82 ? 17.003 5.491 -6.481 1.00 96.12 82 THR A N 1
ATOM 598 C CA . THR A 1 82 ? 18.446 5.530 -6.772 1.00 96.12 82 THR A CA 1
ATOM 599 C C . THR A 1 82 ? 18.731 5.532 -8.269 1.00 96.12 82 THR A C 1
ATOM 601 O O . THR A 1 82 ? 19.735 6.085 -8.709 1.00 96.12 82 THR A O 1
ATOM 604 N N . VAL A 1 83 ? 17.839 4.922 -9.051 1.00 96.38 83 VAL A N 1
ATOM 605 C CA . VAL A 1 83 ? 18.011 4.694 -10.492 1.00 96.38 83 VAL A CA 1
ATOM 606 C C . VAL A 1 83 ? 17.062 5.526 -11.358 1.00 96.38 83 VAL A C 1
ATOM 608 O O . VAL A 1 83 ? 17.152 5.466 -12.580 1.00 96.38 83 VAL A O 1
ATOM 611 N N . GLY A 1 84 ? 16.149 6.295 -10.756 1.00 95.50 84 GLY A N 1
ATOM 612 C CA . GLY A 1 84 ? 15.171 7.107 -11.487 1.00 95.50 84 GLY A CA 1
ATOM 613 C C . GLY A 1 84 ? 14.068 6.286 -12.166 1.00 95.50 84 GLY A C 1
ATOM 614 O O . GLY A 1 84 ? 13.615 6.634 -13.257 1.00 95.50 84 GLY A O 1
ATOM 615 N N . ALA A 1 85 ? 13.640 5.182 -11.548 1.00 97.88 85 ALA A N 1
ATOM 616 C CA . ALA A 1 85 ? 12.528 4.384 -12.058 1.00 97.88 85 ALA A CA 1
ATOM 617 C C . ALA A 1 85 ? 11.184 5.119 -11.900 1.00 97.88 85 ALA A C 1
ATOM 619 O O . ALA A 1 85 ? 11.007 5.965 -11.024 1.00 97.88 85 ALA A O 1
ATOM 620 N N . THR A 1 86 ? 10.208 4.775 -12.737 1.00 98.38 86 THR A N 1
ATOM 621 C CA . THR A 1 86 ? 8.826 5.260 -12.618 1.00 98.38 86 THR A CA 1
ATOM 622 C C . THR A 1 86 ? 7.874 4.092 -12.440 1.00 98.38 86 THR A C 1
ATOM 624 O O . THR A 1 86 ? 7.946 3.096 -13.159 1.00 98.38 86 THR A O 1
ATOM 627 N N . TYR A 1 87 ? 6.970 4.234 -11.478 1.00 98.56 87 TYR A N 1
ATOM 628 C CA . TYR A 1 87 ? 5.958 3.254 -11.119 1.00 98.56 87 TYR A CA 1
ATOM 629 C C . TYR A 1 87 ? 4.609 3.673 -11.672 1.00 98.56 87 TYR A C 1
ATOM 631 O O . TYR A 1 87 ? 4.199 4.822 -11.509 1.00 98.56 87 TYR A O 1
ATOM 639 N N . LEU A 1 88 ? 3.907 2.740 -12.307 1.00 98.62 88 LEU A N 1
ATOM 640 C CA . LEU A 1 88 ? 2.557 2.943 -12.808 1.00 98.62 88 LEU A CA 1
ATOM 641 C C . LEU A 1 88 ? 1.650 1.820 -12.314 1.00 98.62 88 LEU A C 1
ATOM 643 O O . LEU A 1 88 ? 1.997 0.642 -12.397 1.00 98.62 88 LEU A O 1
ATOM 647 N N . ILE A 1 89 ? 0.457 2.195 -11.867 1.00 98.56 89 ILE A N 1
ATOM 648 C CA . ILE A 1 89 ? -0.649 1.268 -11.639 1.00 98.56 89 ILE A CA 1
ATOM 649 C C . ILE A 1 89 ? -1.605 1.423 -12.811 1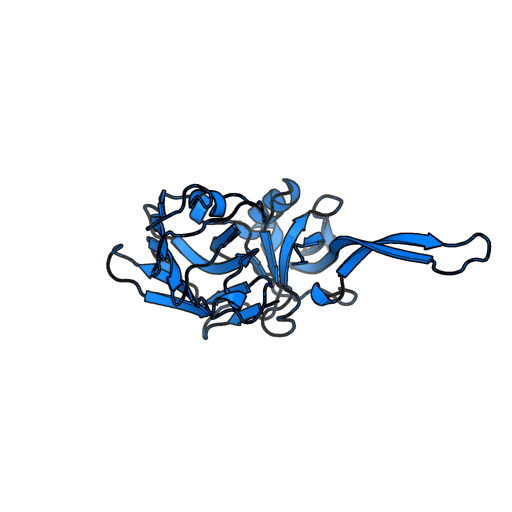.00 98.56 89 ILE A C 1
ATOM 651 O O . ILE A 1 89 ? -2.071 2.529 -13.103 1.00 98.56 89 ILE A O 1
ATOM 655 N N . GLN A 1 90 ? -1.869 0.326 -13.508 1.00 98.69 90 GLN A N 1
ATOM 656 C CA . GLN A 1 90 ? -2.688 0.319 -14.712 1.00 98.69 90 GLN A CA 1
ATOM 657 C C . GLN A 1 90 ? -3.766 -0.755 -14.628 1.00 98.69 90 GLN A C 1
ATOM 659 O O . GLN A 1 90 ? -3.611 -1.752 -13.924 1.00 98.69 90 GLN A O 1
ATOM 664 N N . TYR A 1 91 ? -4.839 -0.559 -15.381 1.00 98.56 91 TYR A N 1
ATOM 665 C CA . TYR A 1 91 ? -5.941 -1.506 -15.487 1.00 98.56 91 TYR A CA 1
ATOM 666 C C . TYR A 1 91 ? -6.361 -1.702 -16.940 1.00 98.56 91 TYR A C 1
ATOM 668 O O . TYR A 1 91 ? -6.041 -0.891 -17.815 1.00 98.56 91 TYR A O 1
ATOM 676 N N . SER A 1 92 ? -7.065 -2.799 -17.194 1.00 98.50 92 SER A N 1
ATOM 677 C CA . SER A 1 92 ? -7.623 -3.130 -18.498 1.00 98.50 92 SER A CA 1
ATOM 678 C C . SER A 1 92 ? -8.890 -3.973 -18.351 1.00 98.50 92 SER A C 1
ATOM 680 O O . SER A 1 92 ? -8.990 -4.828 -17.473 1.00 98.50 92 SER A O 1
ATOM 682 N N . THR A 1 93 ? -9.855 -3.758 -19.241 1.00 97.25 93 THR A N 1
ATOM 683 C CA . THR A 1 93 ? -11.062 -4.593 -19.355 1.00 97.25 93 THR A CA 1
ATOM 684 C C . THR A 1 93 ? -10.876 -5.763 -20.325 1.00 97.25 93 THR A C 1
ATOM 686 O O . THR A 1 93 ? -11.647 -6.714 -20.287 1.00 97.25 93 THR A O 1
ATOM 689 N N . ASN A 1 94 ? -9.848 -5.721 -21.181 1.00 95.94 94 ASN A N 1
ATOM 690 C CA . ASN A 1 94 ? -9.633 -6.681 -22.272 1.00 95.94 94 ASN A CA 1
ATOM 691 C C . ASN A 1 94 ? -8.228 -7.322 -22.279 1.00 95.94 94 ASN A C 1
ATOM 693 O O . ASN A 1 94 ? -7.898 -8.072 -23.194 1.00 95.94 94 ASN A O 1
ATOM 697 N N . GLY A 1 95 ? -7.372 -6.978 -21.314 1.00 96.00 95 GLY A N 1
ATOM 698 C CA . GLY A 1 95 ? -6.003 -7.487 -21.181 1.00 96.00 95 GLY A CA 1
ATOM 699 C C . GLY A 1 95 ? -5.001 -6.933 -22.204 1.00 96.00 95 GLY A C 1
ATOM 700 O O . GLY A 1 95 ? -3.813 -7.238 -22.122 1.00 96.00 95 GLY A O 1
ATOM 701 N N . SER A 1 96 ? -5.444 -6.094 -23.144 1.00 95.38 96 SER A N 1
ATOM 702 C CA . SER A 1 96 ? -4.636 -5.613 -24.277 1.00 95.38 96 SER A CA 1
ATOM 703 C C . SER A 1 96 ? -4.440 -4.097 -24.261 1.00 95.38 96 SER A C 1
ATOM 705 O O . SER A 1 96 ? -3.327 -3.605 -24.442 1.00 95.38 96 SER A O 1
ATOM 707 N N . THR A 1 97 ? -5.505 -3.340 -23.997 1.00 97.44 97 THR A N 1
ATOM 708 C CA . THR A 1 97 ? -5.480 -1.877 -23.885 1.00 97.44 97 THR A CA 1
ATOM 709 C C . THR A 1 97 ? -5.406 -1.490 -22.418 1.00 97.44 97 THR A C 1
ATOM 711 O O . THR A 1 97 ? -6.266 -1.887 -21.636 1.00 97.44 97 THR A O 1
ATOM 714 N N . TRP A 1 98 ? -4.392 -0.714 -22.044 1.00 98.38 98 TRP A N 1
ATOM 715 C CA . TRP A 1 98 ? -4.102 -0.399 -20.648 1.00 98.38 98 TRP A CA 1
ATOM 716 C C . TRP A 1 98 ? -4.279 1.086 -20.362 1.00 98.38 98 TRP A C 1
ATOM 718 O O . TRP A 1 98 ? -3.674 1.921 -21.033 1.00 98.38 98 TRP A O 1
ATOM 728 N N . THR A 1 99 ? -5.039 1.393 -19.315 1.00 98.56 99 THR A N 1
ATOM 729 C CA . THR A 1 99 ? -5.232 2.754 -18.808 1.00 98.56 99 THR A CA 1
ATOM 730 C C . THR A 1 99 ? -4.468 2.923 -17.504 1.00 98.56 99 THR A C 1
ATOM 732 O O . THR A 1 99 ? -4.516 2.063 -16.625 1.00 98.56 99 THR A O 1
ATOM 735 N N . THR A 1 100 ? -3.750 4.035 -17.358 1.00 98.44 100 THR A N 1
ATOM 736 C CA . THR A 1 100 ? -3.031 4.357 -16.121 1.00 98.44 100 THR A CA 1
ATOM 737 C C . THR A 1 100 ? -4.001 4.913 -15.083 1.00 98.44 100 THR A C 1
ATOM 739 O O . THR A 1 100 ? -4.546 5.996 -15.271 1.00 98.44 100 THR A O 1
ATOM 742 N N . ALA A 1 101 ? -4.182 4.196 -13.972 1.00 98.06 101 ALA A N 1
ATOM 743 C CA . ALA A 1 101 ? -4.898 4.709 -12.806 1.00 98.06 101 ALA A CA 1
ATOM 744 C C . ALA A 1 101 ? -4.063 5.774 -12.088 1.00 98.06 101 ALA A C 1
ATOM 746 O O . ALA A 1 101 ? -4.575 6.820 -11.697 1.00 98.06 101 ALA A O 1
ATOM 747 N N . THR A 1 102 ? -2.761 5.524 -11.925 1.00 98.44 102 THR A N 1
ATOM 748 C CA . THR A 1 102 ? -1.834 6.472 -11.301 1.00 98.44 102 THR A CA 1
ATOM 749 C C . THR A 1 102 ? -0.378 6.145 -11.622 1.00 98.44 102 THR A C 1
ATOM 751 O O . THR A 1 102 ? -0.062 5.040 -12.064 1.00 98.44 102 THR A O 1
ATOM 754 N N . SER A 1 103 ? 0.507 7.116 -11.409 1.00 98.06 103 SER A N 1
ATOM 755 C CA . SER A 1 103 ? 1.946 6.976 -11.603 1.00 98.06 103 SER A CA 1
ATOM 756 C C . SER A 1 103 ? 2.733 7.855 -10.636 1.00 98.06 103 SER A C 1
ATOM 758 O O . SER A 1 103 ? 2.224 8.877 -10.165 1.00 98.06 103 SER A O 1
ATOM 760 N N . HIS A 1 104 ? 3.969 7.452 -10.348 1.00 98.00 104 HIS A N 1
ATOM 761 C CA . HIS A 1 104 ? 4.907 8.215 -9.532 1.00 98.00 104 HIS A CA 1
ATOM 762 C C . HIS A 1 104 ? 6.357 7.806 -9.807 1.00 98.00 104 HIS A C 1
ATOM 764 O O . HIS A 1 104 ? 6.648 6.623 -9.979 1.00 98.00 104 HIS A O 1
ATOM 770 N N . SER A 1 105 ? 7.260 8.783 -9.806 1.00 97.88 105 SER A N 1
ATOM 771 C CA . SER A 1 105 ? 8.708 8.576 -9.873 1.00 97.88 105 SER A CA 1
ATOM 772 C C . SER A 1 105 ? 9.278 8.818 -8.471 1.00 97.88 105 SER A C 1
ATOM 774 O O . SER A 1 105 ? 9.270 9.968 -8.024 1.00 97.88 105 SER A O 1
ATOM 776 N N . PRO A 1 106 ? 9.696 7.766 -7.742 1.00 96.31 106 PRO A N 1
ATOM 777 C CA . PRO A 1 106 ? 10.128 7.899 -6.357 1.00 96.31 106 PRO A CA 1
ATOM 778 C C . PRO A 1 106 ? 11.349 8.805 -6.221 1.00 96.31 106 PRO A C 1
ATOM 780 O O . PRO A 1 106 ? 12.299 8.693 -6.992 1.00 96.31 106 PRO A O 1
ATOM 783 N N . LEU A 1 107 ? 11.342 9.649 -5.191 1.00 95.19 107 LEU A N 1
ATOM 784 C CA . LEU A 1 107 ? 12.488 10.488 -4.812 1.00 95.19 107 LEU A CA 1
ATOM 785 C C . LEU A 1 107 ? 13.197 9.982 -3.549 1.00 95.19 107 LEU A C 1
ATOM 787 O O . LEU A 1 107 ? 14.298 10.425 -3.235 1.00 95.19 107 LEU A O 1
ATOM 791 N N . THR A 1 108 ? 12.565 9.064 -2.819 1.00 93.62 108 THR A N 1
ATOM 792 C CA . THR A 1 108 ? 13.066 8.489 -1.569 1.00 93.62 108 THR A CA 1
ATOM 793 C C . THR A 1 108 ? 12.804 6.984 -1.534 1.00 93.62 108 THR A C 1
ATOM 795 O O . THR A 1 108 ? 12.120 6.430 -2.398 1.00 93.62 108 THR A O 1
ATOM 798 N N . ALA A 1 109 ? 13.349 6.324 -0.514 1.00 91.56 109 ALA A N 1
ATOM 799 C CA . ALA A 1 109 ? 13.177 4.897 -0.256 1.00 91.56 109 ALA A CA 1
ATOM 800 C C . ALA A 1 109 ? 11.906 4.504 0.488 1.00 91.56 109 ALA A C 1
ATOM 802 O O . ALA A 1 109 ? 11.715 3.352 0.887 1.00 91.56 109 ALA A O 1
ATOM 803 N N . GLU A 1 110 ? 11.080 5.495 0.768 1.00 92.25 110 GLU A N 1
ATOM 804 C CA . GLU A 1 110 ? 9.984 5.348 1.694 1.00 92.25 110 GLU A CA 1
ATOM 805 C C . GLU A 1 110 ? 8.810 4.626 1.028 1.00 92.25 110 GLU A C 1
ATOM 807 O O . GLU A 1 110 ? 8.690 4.587 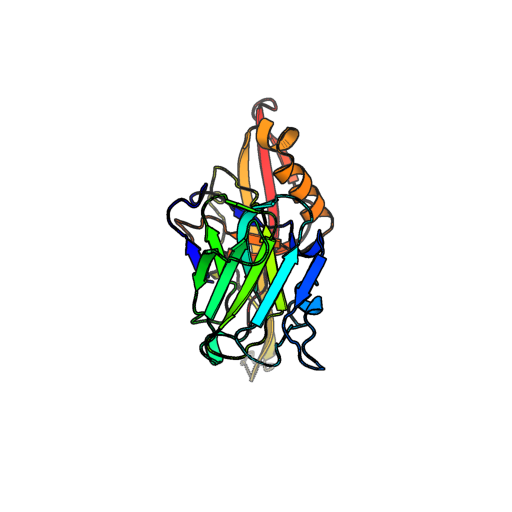-0.192 1.00 92.25 110 GLU A O 1
ATOM 812 N N . THR A 1 111 ? 7.920 4.055 1.839 1.00 94.44 111 THR A N 1
ATOM 813 C CA . THR A 1 111 ? 6.709 3.409 1.317 1.00 94.44 111 THR A CA 1
ATOM 814 C C . THR A 1 111 ? 5.874 4.421 0.532 1.00 94.44 111 THR A C 1
ATOM 816 O O . THR A 1 111 ? 5.665 5.553 0.987 1.00 94.44 111 THR A O 1
ATOM 819 N N . ILE A 1 112 ? 5.383 3.995 -0.631 1.00 96.38 112 ILE A N 1
ATOM 820 C CA . ILE A 1 112 ? 4.544 4.795 -1.517 1.00 96.38 112 ILE A CA 1
ATOM 821 C C . ILE A 1 112 ? 3.129 4.243 -1.477 1.00 96.38 112 ILE A C 1
ATOM 823 O O . ILE A 1 112 ? 2.896 3.071 -1.776 1.00 96.38 112 ILE A O 1
ATOM 827 N N . PHE A 1 113 ? 2.176 5.110 -1.169 1.00 97.12 113 PHE A N 1
ATOM 828 C CA . PHE A 1 113 ? 0.763 4.786 -1.151 1.00 97.12 113 PHE A CA 1
ATOM 829 C C . PHE A 1 113 ? 0.033 5.566 -2.239 1.00 97.12 113 PHE A C 1
ATOM 831 O O . PHE A 1 113 ? 0.115 6.791 -2.338 1.00 97.12 113 PHE A O 1
ATOM 838 N N . PHE A 1 114 ? -0.707 4.840 -3.059 1.00 97.81 114 PHE A N 1
ATOM 839 C CA . PHE A 1 114 ? -1.448 5.368 -4.185 1.00 97.81 114 PHE A CA 1
ATOM 840 C C . PHE A 1 114 ? -2.942 5.389 -3.886 1.00 97.81 114 PHE A C 1
ATOM 842 O O . PHE A 1 114 ? -3.528 4.376 -3.497 1.00 97.81 114 PHE A O 1
ATOM 849 N N . PHE A 1 115 ? -3.562 6.533 -4.153 1.00 97.81 115 PHE A N 1
ATOM 850 C CA . PHE A 1 115 ? -4.994 6.756 -4.058 1.00 97.81 115 PHE A CA 1
ATOM 851 C C . PHE A 1 115 ? -5.513 7.160 -5.433 1.00 97.81 115 PHE A C 1
ATOM 853 O O . PHE A 1 115 ? -5.045 8.136 -6.017 1.00 97.81 115 PHE A O 1
ATOM 860 N N . PHE A 1 116 ? -6.463 6.400 -5.971 1.00 98.06 116 PHE A N 1
ATOM 861 C CA . PHE A 1 116 ? -7.067 6.662 -7.275 1.00 98.06 116 PHE A CA 1
ATOM 862 C C . PHE A 1 116 ? -8.587 6.452 -7.232 1.00 98.06 116 PHE A C 1
ATOM 864 O O . PHE A 1 116 ? -9.083 5.834 -6.283 1.00 98.06 116 PHE A O 1
ATOM 871 N N . PRO A 1 117 ? -9.345 6.995 -8.207 1.00 97.88 117 PRO A N 1
ATOM 872 C CA . PRO A 1 117 ? -10.785 6.776 -8.289 1.00 97.88 117 PRO A CA 1
ATOM 873 C C . PRO A 1 117 ? -11.136 5.293 -8.272 1.00 97.88 117 PRO A C 1
ATOM 875 O O . PRO A 1 117 ? -10.454 4.484 -8.908 1.00 97.88 117 PRO A O 1
ATOM 878 N N . THR A 1 118 ? -12.217 4.944 -7.574 1.00 97.69 118 THR A N 1
ATOM 879 C CA . THR A 1 118 ? -12.740 3.576 -7.563 1.00 97.69 118 THR A CA 1
ATOM 880 C C . THR A 1 118 ? -12.967 3.115 -8.993 1.00 97.69 118 THR A C 1
ATOM 882 O O . THR A 1 118 ? -13.783 3.676 -9.720 1.00 97.69 118 THR A O 1
ATOM 885 N N . THR A 1 119 ? -12.209 2.104 -9.395 1.00 98.00 119 THR A N 1
ATOM 886 C CA . THR A 1 119 ? -12.189 1.603 -10.764 1.00 98.00 119 THR A CA 1
ATOM 887 C C . THR A 1 119 ? -12.432 0.107 -10.721 1.00 98.00 119 THR A C 1
ATOM 889 O O . THR A 1 119 ? -11.856 -0.594 -9.890 1.00 98.00 119 THR A O 1
ATOM 892 N N . THR A 1 120 ? -13.281 -0.377 -11.622 1.00 98.06 120 THR A N 1
ATOM 893 C CA . THR A 1 120 ? -13.602 -1.796 -11.765 1.00 98.06 120 THR A CA 1
ATOM 894 C C . THR A 1 120 ? -13.043 -2.292 -13.088 1.00 98.06 120 THR A C 1
ATOM 896 O O . THR A 1 120 ? -13.342 -1.730 -14.140 1.00 98.06 120 THR A O 1
ATOM 899 N N . ALA A 1 121 ? -12.197 -3.316 -13.021 1.00 98.00 121 ALA A N 1
ATOM 900 C CA . ALA A 1 121 ? -11.584 -3.937 -14.186 1.00 98.00 121 ALA A CA 1
ATOM 901 C C . ALA A 1 121 ? -11.144 -5.366 -13.856 1.00 98.00 121 ALA A C 1
ATOM 903 O O . ALA A 1 121 ? -10.757 -5.652 -12.721 1.00 98.00 121 ALA A O 1
ATOM 904 N N . ARG A 1 122 ? -11.157 -6.251 -14.853 1.00 97.31 122 ARG A N 1
ATOM 905 C CA . ARG A 1 122 ? -10.656 -7.625 -14.717 1.00 97.31 122 ARG A CA 1
ATOM 906 C C . ARG A 1 122 ? -9.135 -7.715 -14.604 1.00 97.31 122 ARG A C 1
ATOM 908 O O . ARG A 1 122 ? -8.622 -8.536 -13.842 1.00 97.31 122 ARG A O 1
ATOM 915 N N . TYR A 1 123 ? -8.420 -6.894 -15.369 1.00 98.50 123 TYR A N 1
ATOM 916 C CA . TYR A 1 123 ? -6.965 -6.926 -15.420 1.00 98.50 123 TYR A CA 1
ATOM 917 C C . TYR A 1 123 ? -6.374 -5.718 -14.717 1.00 98.50 123 TYR A C 1
ATOM 919 O O . TYR A 1 123 ? -6.760 -4.576 -14.975 1.00 98.50 123 TYR A O 1
ATOM 927 N N . TRP A 1 124 ? -5.370 -5.974 -13.891 1.00 98.56 124 TRP A N 1
ATOM 928 C CA . TRP A 1 124 ? -4.610 -4.952 -13.184 1.00 98.56 124 TRP A CA 1
ATOM 929 C C . TRP A 1 124 ? -3.129 -5.228 -13.354 1.00 98.56 124 TRP A C 1
ATOM 931 O O . TRP A 1 124 ? -2.717 -6.382 -13.412 1.00 98.56 124 TRP A O 1
ATOM 941 N N . ARG A 1 125 ? -2.299 -4.193 -13.429 1.00 98.25 125 ARG A N 1
ATOM 942 C CA . ARG A 1 125 ? -0.853 -4.393 -13.416 1.00 98.25 125 ARG A CA 1
ATOM 943 C C . ARG A 1 125 ? -0.110 -3.273 -12.723 1.00 98.25 125 ARG A C 1
ATOM 945 O O . ARG A 1 125 ? -0.465 -2.099 -12.840 1.00 98.25 125 ARG A O 1
ATOM 952 N N . PHE A 1 126 ? 0.970 -3.665 -12.070 1.00 98.56 126 PHE A N 1
ATOM 953 C CA . PHE A 1 126 ? 2.055 -2.775 -11.699 1.00 98.56 126 PHE A CA 1
ATOM 954 C C . PHE A 1 126 ? 3.082 -2.767 -12.835 1.00 98.56 126 PHE A C 1
ATOM 956 O O . PHE A 1 126 ? 3.446 -3.828 -13.345 1.00 98.56 126 PHE A O 1
ATOM 963 N N . ARG A 1 127 ? 3.520 -1.580 -13.260 1.00 98.56 127 ARG A N 1
ATOM 964 C CA . ARG A 1 127 ? 4.499 -1.388 -14.335 1.00 98.56 127 ARG A CA 1
ATOM 965 C C . ARG A 1 127 ? 5.659 -0.518 -13.861 1.00 98.56 127 ARG A C 1
ATOM 967 O O . ARG A 1 127 ? 5.438 0.525 -13.250 1.00 98.56 127 ARG A O 1
ATOM 974 N N . ILE A 1 128 ? 6.873 -0.945 -14.195 1.00 98.62 128 ILE A N 1
ATOM 975 C CA . ILE A 1 128 ? 8.127 -0.223 -13.969 1.00 98.62 128 ILE A CA 1
ATOM 976 C C . ILE A 1 128 ? 8.639 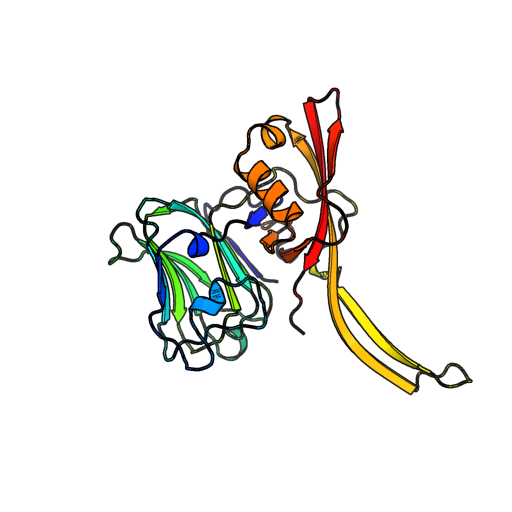0.288 -15.317 1.00 98.62 128 ILE A C 1
ATOM 978 O O . ILE A 1 128 ? 8.693 -0.470 -16.288 1.00 98.62 128 ILE A O 1
ATOM 982 N N . GLU A 1 129 ? 9.042 1.555 -15.366 1.00 98.06 129 GLU A N 1
ATOM 983 C CA . GLU A 1 129 ? 9.668 2.205 -16.523 1.00 98.06 129 GLU A CA 1
ATOM 984 C C . GLU A 1 129 ? 10.889 3.041 -16.118 1.00 98.06 129 GLU A C 1
ATOM 986 O O . GLU A 1 129 ? 11.173 3.221 -14.934 1.00 98.06 129 GLU A O 1
ATOM 991 N N . GLY A 1 130 ? 11.611 3.569 -17.109 1.00 96.88 130 GLY A N 1
ATOM 992 C CA . GLY A 1 130 ? 12.781 4.428 -16.909 1.00 96.88 130 GLY A CA 1
ATOM 993 C C . GLY A 1 130 ? 14.053 3.631 -16.633 1.00 96.88 130 GLY A C 1
ATOM 994 O O . GLY A 1 130 ? 14.968 3.646 -17.450 1.00 96.88 130 GLY A O 1
ATOM 995 N N . ALA A 1 131 ? 14.085 2.881 -15.531 1.00 97.56 131 ALA A N 1
ATOM 996 C CA . ALA A 1 131 ? 15.249 2.096 -15.131 1.00 97.56 131 ALA A CA 1
ATOM 997 C C . ALA A 1 131 ? 14.862 0.795 -14.416 1.00 97.56 131 ALA A C 1
ATOM 999 O O . ALA A 1 131 ? 13.822 0.709 -13.765 1.00 97.56 131 ALA A O 1
ATOM 1000 N N . VAL A 1 132 ? 15.724 -0.221 -14.527 1.00 97.69 132 VAL A N 1
ATOM 1001 C CA . VAL A 1 132 ? 15.579 -1.481 -13.784 1.00 97.69 132 VAL A CA 1
ATOM 1002 C C . VAL A 1 132 ? 15.838 -1.225 -12.302 1.00 97.69 132 VAL A C 1
ATOM 1004 O O . VAL A 1 132 ? 16.921 -0.781 -11.926 1.00 97.69 132 VAL A O 1
ATOM 1007 N N . CYS A 1 133 ? 14.858 -1.569 -11.472 1.00 97.38 133 CYS A N 1
ATOM 1008 C CA . CYS A 1 133 ? 14.890 -1.424 -10.023 1.00 97.38 133 CYS A CA 1
ATOM 1009 C C . CYS A 1 133 ? 14.411 -2.718 -9.346 1.00 97.38 133 CYS A C 1
ATOM 1011 O O . CYS A 1 133 ? 13.805 -3.583 -9.982 1.00 97.38 133 CYS A O 1
ATOM 1013 N N . SER A 1 134 ? 14.676 -2.852 -8.057 1.00 97.31 134 SER A N 1
ATOM 1014 C CA . SER A 1 134 ? 14.195 -3.931 -7.199 1.00 97.31 134 SER A CA 1
ATOM 1015 C C . SER A 1 134 ? 12.976 -3.453 -6.408 1.00 97.31 134 SER A C 1
ATOM 1017 O O . SER A 1 134 ? 12.934 -2.299 -5.977 1.00 97.31 134 SER A O 1
ATOM 1019 N N . VAL A 1 135 ? 11.983 -4.323 -6.218 1.00 97.56 135 VAL A N 1
ATOM 1020 C CA . VAL A 1 135 ? 10.773 -4.048 -5.422 1.00 97.56 135 VAL A CA 1
ATOM 1021 C C . VAL A 1 135 ? 10.374 -5.311 -4.661 1.00 97.56 135 VAL A C 1
ATOM 1023 O O . VAL A 1 135 ? 10.237 -6.364 -5.280 1.00 97.56 135 VAL A O 1
ATOM 1026 N N . ALA A 1 136 ? 10.185 -5.221 -3.343 1.00 96.88 136 ALA A N 1
ATOM 1027 C CA . ALA A 1 136 ? 9.771 -6.360 -2.519 1.00 96.88 136 ALA A CA 1
ATOM 1028 C C . ALA A 1 136 ? 8.255 -6.462 -2.371 1.00 96.88 136 ALA A C 1
ATOM 1030 O O . ALA A 1 136 ? 7.704 -7.536 -2.533 1.00 96.88 136 ALA A O 1
ATOM 1031 N N . VAL A 1 137 ? 7.562 -5.355 -2.093 1.00 96.69 137 VAL A N 1
ATOM 1032 C CA . VAL A 1 137 ? 6.128 -5.392 -1.781 1.00 96.69 137 VAL A CA 1
ATOM 1033 C C . VAL A 1 137 ? 5.356 -4.577 -2.803 1.00 96.69 137 VAL A C 1
ATOM 1035 O O . VAL A 1 137 ? 5.592 -3.377 -2.952 1.00 96.69 137 VAL A O 1
ATOM 1038 N N . VAL A 1 138 ? 4.396 -5.226 -3.465 1.00 97.44 138 VAL A N 1
ATOM 1039 C CA . VAL A 1 138 ? 3.437 -4.584 -4.369 1.00 97.44 138 VAL A CA 1
ATOM 1040 C C . VAL A 1 138 ? 2.037 -5.054 -4.004 1.00 97.44 138 VAL A C 1
ATOM 1042 O O . VAL A 1 138 ? 1.684 -6.221 -4.178 1.00 97.44 138 VAL A O 1
ATOM 1045 N N . MET A 1 139 ? 1.219 -4.132 -3.506 1.00 97.69 139 MET A N 1
ATOM 1046 C CA . MET A 1 139 ? -0.171 -4.394 -3.149 1.00 97.69 139 MET A CA 1
ATOM 1047 C C . MET A 1 139 ? -1.114 -3.565 -4.006 1.00 97.69 139 MET A C 1
ATOM 1049 O O . MET A 1 139 ? -0.867 -2.385 -4.246 1.00 97.69 139 MET A O 1
ATOM 1053 N N . ILE A 1 140 ? -2.239 -4.156 -4.398 1.00 97.69 140 ILE A N 1
ATOM 1054 C CA . ILE A 1 140 ? -3.370 -3.441 -4.995 1.00 97.69 140 ILE A CA 1
ATOM 1055 C C . ILE A 1 140 ? -4.680 -3.970 -4.424 1.00 97.69 140 ILE A C 1
ATOM 1057 O O . ILE A 1 140 ? -4.787 -5.161 -4.135 1.00 97.69 140 ILE A O 1
ATOM 1061 N N . GLY A 1 141 ? -5.679 -3.105 -4.261 1.00 96.50 141 GLY A N 1
ATOM 1062 C CA . GLY A 1 141 ? -7.002 -3.545 -3.841 1.00 96.50 141 GLY A CA 1
ATOM 1063 C C . GLY A 1 141 ? -7.948 -2.420 -3.448 1.00 96.50 141 GLY A C 1
ATOM 1064 O O . GLY A 1 141 ? -7.744 -1.246 -3.771 1.00 96.50 141 GLY A O 1
ATOM 1065 N N . ASN A 1 142 ? -9.002 -2.821 -2.739 1.00 95.38 142 ASN A N 1
ATOM 1066 C CA . ASN A 1 142 ? -9.920 -1.907 -2.076 1.00 95.38 142 ASN A CA 1
ATOM 1067 C C . ASN A 1 142 ? -9.393 -1.582 -0.684 1.00 95.38 142 ASN A C 1
ATOM 1069 O O . ASN A 1 142 ? -9.014 -2.481 0.069 1.00 95.38 142 ASN A O 1
ATOM 1073 N N . ARG A 1 143 ? -9.392 -0.295 -0.353 1.00 95.12 143 ARG A N 1
ATOM 1074 C CA . ARG A 1 143 ? -9.054 0.192 0.978 1.00 95.12 143 ARG A CA 1
ATOM 1075 C C . ARG A 1 143 ? -10.246 0.050 1.919 1.00 95.12 143 ARG A C 1
ATOM 1077 O O . ARG A 1 143 ? -11.373 0.366 1.544 1.00 95.12 143 ARG A O 1
ATOM 1084 N N . VAL A 1 144 ? -9.967 -0.354 3.151 1.00 94.31 144 VAL A N 1
ATOM 1085 C CA . VAL A 1 144 ? -10.835 -0.097 4.301 1.00 94.31 144 VAL A CA 1
ATOM 1086 C C . VAL A 1 144 ? -10.649 1.372 4.651 1.00 94.31 144 VAL A C 1
ATOM 1088 O O . VAL A 1 144 ? -9.511 1.826 4.791 1.00 94.31 144 VAL A O 1
ATOM 1091 N N . THR A 1 145 ? -11.743 2.115 4.761 1.00 92.88 145 THR A N 1
ATOM 1092 C CA . THR A 1 145 ? -11.695 3.543 5.076 1.00 92.88 145 THR A CA 1
ATOM 1093 C C . THR A 1 145 ? -12.516 3.818 6.314 1.00 92.88 145 THR A C 1
ATOM 1095 O O . THR A 1 145 ? -13.688 3.448 6.354 1.00 92.88 145 THR A O 1
ATOM 1098 N N . PHE A 1 146 ? -11.914 4.481 7.289 1.00 90.06 146 PHE A N 1
ATOM 1099 C CA . PHE A 1 146 ? -12.614 4.998 8.453 1.00 90.06 146 PHE A CA 1
ATOM 1100 C C . PHE A 1 146 ? -12.986 6.461 8.198 1.00 90.06 146 PHE A C 1
ATOM 1102 O O . PHE A 1 146 ? -12.213 7.174 7.552 1.00 90.06 146 PHE A O 1
ATOM 1109 N N . PRO A 1 147 ? -14.156 6.919 8.673 1.00 84.94 147 PRO A N 1
ATOM 1110 C CA . PRO A 1 147 ? -14.599 8.296 8.459 1.00 84.94 147 PRO A CA 1
ATOM 1111 C C . PRO A 1 147 ? -13.687 9.307 9.164 1.00 84.94 147 PRO A C 1
ATOM 1113 O O . PRO A 1 147 ? -13.460 10.401 8.651 1.00 84.94 147 PRO A O 1
ATOM 1116 N N . ASN A 1 148 ? -13.124 8.912 10.308 1.00 85.50 148 ASN A N 1
ATOM 1117 C CA . ASN A 1 148 ? -12.278 9.752 11.139 1.00 85.50 148 ASN A CA 1
ATOM 1118 C C . ASN A 1 148 ? -10.791 9.438 10.921 1.00 85.50 148 ASN A C 1
ATOM 1120 O O . ASN A 1 148 ? -10.402 8.307 10.611 1.00 85.50 148 ASN A O 1
ATOM 1124 N N . GLY A 1 149 ? -9.956 10.468 11.072 1.00 85.94 149 GLY A N 1
ATOM 1125 C CA . GLY A 1 149 ? -8.511 10.307 11.229 1.00 85.94 149 GLY A CA 1
ATOM 1126 C C . GLY A 1 149 ? -8.155 9.754 12.618 1.00 85.94 149 GLY A C 1
ATOM 1127 O O . GLY A 1 149 ? -9.036 9.623 13.469 1.00 85.94 149 GLY A O 1
ATOM 1128 N N . PRO A 1 150 ? -6.872 9.457 12.883 1.00 85.81 150 PRO A N 1
ATOM 1129 C CA . PRO A 1 150 ? -6.427 9.041 14.209 1.00 85.81 150 PRO A CA 1
ATOM 1130 C C . PRO A 1 150 ? -6.772 10.096 15.267 1.00 85.81 150 PRO A C 1
ATOM 1132 O O . PRO A 1 150 ? -6.576 11.293 15.042 1.00 85.81 150 PRO A O 1
ATOM 1135 N N . LEU A 1 151 ? -7.271 9.653 16.422 1.00 85.50 151 LEU A N 1
ATOM 1136 C CA . LEU A 1 151 ? -7.637 10.544 17.522 1.00 85.50 151 LEU A CA 1
ATOM 1137 C C . LEU A 1 151 ? -6.435 11.293 18.124 1.00 85.50 151 LEU A C 1
ATOM 1139 O O . LEU A 1 151 ? -5.270 10.920 17.961 1.00 85.50 151 LEU A O 1
ATOM 1143 N N . SER A 1 152 ? -6.745 12.351 18.881 1.00 75.00 152 SER A N 1
ATOM 1144 C CA . SER A 1 152 ? -5.763 13.128 19.645 1.00 75.00 152 SER A CA 1
ATOM 1145 C C . SER A 1 152 ? -4.906 12.230 20.546 1.00 75.00 152 SER A C 1
ATOM 1147 O O . SER A 1 152 ? -5.411 11.315 21.193 1.00 75.00 152 SER A O 1
ATOM 1149 N N . GLY A 1 153 ? -3.598 12.496 20.579 1.00 76.88 153 GLY A N 1
ATOM 1150 C CA . GLY A 1 153 ? -2.603 11.651 21.250 1.00 76.88 153 GLY A CA 1
ATOM 1151 C C . GLY A 1 153 ? -1.945 10.608 20.340 1.00 76.88 153 GLY A C 1
ATOM 1152 O O . GLY A 1 153 ? -0.982 9.967 20.758 1.00 76.88 153 GLY A O 1
ATOM 1153 N N . HIS A 1 154 ? -2.400 10.464 19.091 1.00 87.00 154 HIS A N 1
ATOM 1154 C CA . HIS A 1 154 ? -1.709 9.660 18.088 1.00 87.00 154 HIS A CA 1
ATOM 1155 C C . HIS A 1 154 ? -0.344 10.264 17.724 1.00 87.00 154 HIS A C 1
ATOM 1157 O O . HIS A 1 154 ? -0.239 11.442 17.378 1.00 87.00 154 HIS A O 1
ATOM 1163 N N . VAL A 1 155 ? 0.701 9.434 17.770 1.00 88.19 155 VAL A N 1
ATOM 1164 C CA . VAL A 1 155 ? 2.038 9.785 17.283 1.00 88.19 155 VAL A CA 1
ATOM 1165 C C . VAL A 1 155 ? 2.162 9.299 15.838 1.00 88.19 155 VAL A C 1
ATOM 1167 O O . VAL A 1 155 ? 2.157 8.084 15.624 1.00 88.19 155 VAL A O 1
ATOM 1170 N N . PRO A 1 156 ? 2.308 10.208 14.856 1.00 88.56 156 PRO A N 1
ATOM 1171 C CA . PRO A 1 156 ? 2.451 9.830 13.458 1.00 88.56 156 PRO A CA 1
ATOM 1172 C C . PRO A 1 156 ? 3.656 8.927 13.215 1.00 88.56 156 PRO A C 1
ATOM 1174 O O . PRO A 1 156 ? 4.700 9.071 13.860 1.00 88.56 156 PRO A O 1
ATOM 1177 N N . PHE A 1 157 ? 3.563 8.081 12.192 1.00 88.62 157 PHE A N 1
ATOM 1178 C CA . PHE A 1 157 ? 4.596 7.118 11.826 1.00 88.62 157 PHE A CA 1
ATOM 1179 C C . PHE A 1 157 ? 6.007 7.727 11.775 1.00 88.62 157 PHE A C 1
ATOM 1181 O O . PHE A 1 157 ? 6.941 7.204 12.382 1.00 88.62 157 PHE A O 1
ATOM 1188 N N . HIS A 1 158 ? 6.164 8.861 11.088 1.00 85.94 158 HIS A N 1
ATOM 1189 C CA . HIS A 1 158 ? 7.453 9.533 10.893 1.00 85.94 158 HIS A CA 1
ATOM 1190 C C . HIS A 1 158 ? 8.061 10.134 12.174 1.00 85.94 158 HIS A C 1
ATOM 1192 O O . HIS A 1 158 ? 9.228 10.511 12.168 1.00 85.94 158 HIS A O 1
ATOM 1198 N N . HIS A 1 159 ? 7.295 10.205 13.265 1.00 88.25 159 HIS A N 1
ATOM 1199 C CA . HIS A 1 159 ? 7.768 10.585 14.599 1.00 88.25 159 HIS A CA 1
ATOM 1200 C C . HIS A 1 159 ? 7.872 9.393 15.563 1.00 88.25 159 HIS A C 1
ATOM 1202 O O . HIS A 1 159 ? 8.346 9.551 16.683 1.00 88.25 159 HIS A O 1
ATOM 1208 N N . SER A 1 160 ? 7.465 8.198 15.132 1.00 86.75 160 SER A N 1
ATOM 1209 C CA . SER A 1 160 ? 7.435 6.977 15.948 1.00 86.75 160 SER A CA 1
ATOM 1210 C C . SER A 1 160 ? 8.669 6.080 15.776 1.00 86.75 160 SER A C 1
ATOM 1212 O O . SER A 1 160 ? 8.655 4.901 16.141 1.00 86.75 160 SER A O 1
ATOM 1214 N N . TRP A 1 161 ? 9.735 6.619 15.180 1.00 82.44 161 TRP A N 1
ATOM 1215 C CA . TRP A 1 161 ? 10.967 5.884 14.918 1.00 82.44 161 TRP A CA 1
ATOM 1216 C C . TRP A 1 161 ? 11.649 5.488 16.226 1.00 82.44 161 TRP A C 1
ATOM 1218 O O . TRP A 1 161 ? 11.861 6.306 17.118 1.00 82.44 161 TRP A O 1
ATOM 1228 N N . GLN A 1 162 ? 12.003 4.213 16.321 1.00 82.44 162 GLN A N 1
ATOM 1229 C CA . GLN A 1 162 ? 12.737 3.637 17.431 1.00 82.44 162 GLN A CA 1
ATOM 1230 C C . GLN A 1 162 ? 14.013 2.996 16.896 1.00 82.44 162 GLN A C 1
ATOM 1232 O O . GLN A 1 162 ? 13.969 2.093 16.052 1.00 82.44 162 GLN A O 1
ATOM 1237 N N . SER A 1 163 ? 15.143 3.463 17.420 1.00 80.81 163 SER A N 1
ATOM 1238 C CA . SER A 1 163 ? 16.463 2.908 17.152 1.00 80.81 163 SER A CA 1
ATOM 1239 C C . SER A 1 163 ? 16.943 2.160 18.387 1.00 80.81 163 SER A C 1
ATOM 1241 O O . SER A 1 163 ? 17.053 2.731 19.470 1.00 80.81 163 SER A O 1
ATOM 1243 N N . GLU A 1 164 ? 17.231 0.876 18.232 1.00 80.31 164 GLU A N 1
ATOM 1244 C CA . GLU A 1 164 ? 17.900 0.092 19.264 1.00 80.31 164 GLU A CA 1
ATOM 1245 C C . GLU A 1 164 ? 19.407 0.339 19.140 1.00 80.31 164 GLU A C 1
ATOM 1247 O O . GLU A 1 164 ? 19.978 0.173 18.054 1.00 80.31 164 GLU A O 1
ATOM 1252 N N . MET A 1 165 ? 20.042 0.789 20.225 1.00 82.00 165 MET A N 1
ATOM 1253 C CA . MET A 1 165 ? 21.449 1.194 20.240 1.00 82.00 165 MET A CA 1
ATOM 1254 C C . MET A 1 165 ? 22.260 0.290 21.164 1.00 82.00 165 MET A C 1
ATOM 1256 O O . MET A 1 165 ? 21.883 0.044 22.306 1.00 82.00 165 MET A O 1
ATOM 1260 N N . LEU A 1 166 ? 23.407 -0.164 20.669 1.00 81.56 166 LEU A N 1
ATOM 1261 C CA . LEU A 1 166 ? 24.461 -0.750 21.478 1.00 81.56 166 LEU A CA 1
ATOM 1262 C C . LEU A 1 166 ? 25.415 0.378 21.870 1.00 81.56 166 LEU A C 1
ATOM 1264 O O . LEU A 1 166 ? 26.164 0.882 21.029 1.00 81.56 166 LEU A O 1
ATOM 1268 N N . THR A 1 167 ? 25.335 0.797 23.128 1.00 82.19 167 THR A N 1
ATOM 1269 C CA . THR A 1 167 ? 26.150 1.879 23.688 1.00 82.19 167 THR A CA 1
ATOM 1270 C C . THR A 1 167 ? 27.258 1.281 24.542 1.00 82.19 167 THR A C 1
ATOM 1272 O O . THR A 1 167 ? 27.011 0.378 25.338 1.00 82.19 167 THR A O 1
ATOM 1275 N N . ASN A 1 168 ? 28.481 1.768 24.354 1.00 82.31 168 ASN A N 1
ATOM 1276 C CA . ASN A 1 168 ? 29.625 1.430 25.183 1.00 82.31 168 ASN A CA 1
ATOM 1277 C C . ASN A 1 168 ? 30.037 2.673 25.972 1.00 82.31 168 ASN A C 1
ATOM 1279 O O . ASN A 1 168 ? 30.280 3.730 25.380 1.00 82.31 168 ASN A O 1
ATOM 1283 N N . GLU A 1 169 ? 30.118 2.539 27.289 1.00 87.38 169 GLU A N 1
ATOM 1284 C CA . GLU A 1 169 ? 30.456 3.619 28.214 1.00 87.38 169 GLU A CA 1
ATOM 1285 C C . GLU A 1 169 ? 31.668 3.212 29.053 1.00 87.38 169 GLU A C 1
ATOM 1287 O O . GLU A 1 169 ? 31.875 2.031 29.334 1.00 87.38 169 GLU A O 1
ATOM 1292 N N . SER A 1 170 ? 32.508 4.180 29.417 1.00 82.81 170 SER A N 1
ATOM 1293 C CA . SER A 1 170 ? 33.600 3.941 30.364 1.00 82.81 170 SER A CA 1
ATOM 1294 C C . SER A 1 170 ? 33.072 3.840 31.798 1.00 82.81 170 SER A C 1
ATOM 1296 O O . SER A 1 170 ? 31.991 4.341 32.097 1.00 82.81 170 SER A O 1
ATOM 1298 N N . ASP A 1 171 ? 33.881 3.315 32.723 1.00 73.19 171 ASP A N 1
ATOM 1299 C CA . ASP A 1 171 ? 33.561 3.316 34.165 1.00 73.19 171 ASP A CA 1
ATOM 1300 C C . ASP A 1 171 ? 33.316 4.733 34.732 1.00 73.19 171 ASP A C 1
ATOM 1302 O O . ASP A 1 171 ? 32.687 4.895 35.775 1.00 73.19 171 ASP A O 1
ATOM 1306 N N . GLY A 1 172 ? 33.794 5.777 34.040 1.00 80.06 172 GLY A N 1
ATOM 1307 C CA . GLY A 1 172 ? 33.540 7.186 34.361 1.00 80.06 172 GLY A CA 1
ATOM 1308 C C . GLY A 1 172 ? 32.318 7.794 33.660 1.00 80.06 172 GLY A C 1
ATOM 1309 O O . GLY A 1 172 ? 32.169 9.016 33.683 1.00 80.06 172 GLY A O 1
ATOM 1310 N N . GLY A 1 173 ? 31.493 6.985 32.986 1.00 78.88 173 GLY A N 1
ATOM 1311 C CA . GLY A 1 173 ? 30.288 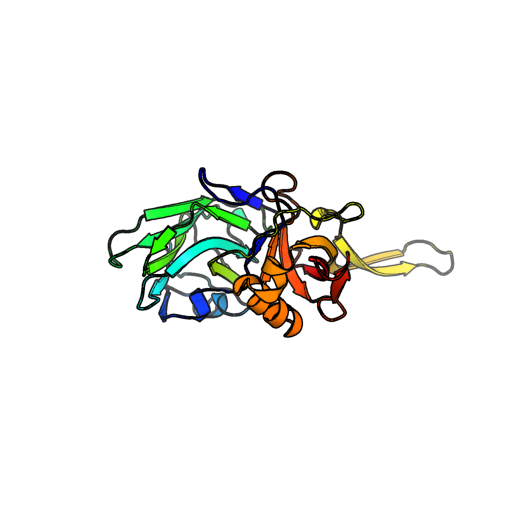7.420 32.270 1.00 78.88 173 GLY A CA 1
ATOM 1312 C C . GLY A 1 173 ? 30.551 8.166 30.958 1.00 78.88 173 GLY A C 1
ATOM 1313 O O . GLY A 1 173 ? 29.685 8.896 30.482 1.00 78.88 173 GLY A O 1
ATOM 1314 N N . GLN A 1 174 ? 31.748 8.045 30.372 1.00 80.44 174 GLN A N 1
ATOM 1315 C CA . GLN A 1 174 ? 32.044 8.667 29.076 1.00 80.44 174 GLN A CA 1
ATOM 1316 C C . GLN A 1 174 ? 31.544 7.779 27.939 1.00 80.44 174 GLN A C 1
ATOM 1318 O O . GLN A 1 174 ? 31.837 6.584 27.921 1.00 80.44 174 GLN A O 1
ATOM 1323 N N . LEU A 1 175 ? 30.860 8.373 26.960 1.00 85.44 175 LEU A N 1
ATOM 1324 C CA . LEU A 1 175 ? 30.448 7.681 25.741 1.00 85.44 175 LEU A CA 1
ATOM 1325 C C . LEU A 1 175 ? 31.689 7.284 24.928 1.00 85.44 175 LEU A C 1
ATOM 1327 O O . LEU A 1 175 ? 32.374 8.142 24.374 1.00 85.44 175 LEU A O 1
ATOM 1331 N N . LEU A 1 176 ? 31.971 5.984 24.844 1.00 84.06 176 LEU A N 1
ATOM 1332 C CA . LEU A 1 176 ? 33.090 5.454 24.060 1.00 84.06 176 LEU A CA 1
ATOM 1333 C C . LEU A 1 176 ? 32.670 5.191 22.617 1.00 84.06 176 LEU A C 1
ATOM 1335 O O . LEU A 1 176 ? 33.406 5.497 21.681 1.00 84.06 176 LEU A O 1
ATOM 1339 N N . ASN A 1 177 ? 31.497 4.584 22.440 1.00 85.19 177 ASN A N 1
ATOM 1340 C CA . ASN A 1 177 ? 30.950 4.277 21.127 1.00 85.19 177 ASN A CA 1
ATOM 1341 C C . ASN A 1 177 ? 29.439 4.055 21.221 1.00 85.19 177 ASN A C 1
ATOM 1343 O O . ASN A 1 177 ? 28.940 3.576 22.239 1.00 85.19 177 ASN A O 1
ATOM 1347 N N . ASN A 1 178 ? 28.719 4.325 20.140 1.00 83.88 178 ASN A N 1
ATOM 1348 C CA . ASN A 1 178 ? 27.355 3.863 19.964 1.00 83.88 178 ASN A CA 1
ATOM 1349 C C . ASN A 1 178 ? 27.184 3.261 18.567 1.00 83.88 178 ASN A C 1
ATOM 1351 O O . ASN A 1 178 ? 27.757 3.711 17.578 1.00 83.88 178 ASN A O 1
ATOM 1355 N N . ARG A 1 179 ? 26.390 2.199 18.477 1.00 82.19 179 ARG A N 1
ATOM 1356 C CA . ARG A 1 179 ? 26.018 1.607 17.195 1.00 82.19 179 ARG A CA 1
ATOM 1357 C C . ARG A 1 179 ? 24.535 1.308 17.190 1.00 82.19 179 ARG A C 1
ATOM 1359 O O . ARG A 1 179 ? 24.049 0.566 18.036 1.00 82.19 179 ARG A O 1
ATOM 1366 N N . VAL A 1 180 ? 23.828 1.837 16.200 1.00 78.94 180 VAL A N 1
ATOM 1367 C CA . VAL A 1 180 ? 22.438 1.459 15.942 1.00 78.94 180 VAL A CA 1
ATOM 1368 C C . VAL A 1 180 ? 22.420 0.034 15.387 1.00 78.94 180 VAL A C 1
ATOM 1370 O O . VAL A 1 180 ? 23.059 -0.245 14.371 1.00 78.94 180 VAL A O 1
ATOM 1373 N N . ILE A 1 181 ? 21.723 -0.874 16.069 1.00 78.12 181 ILE A N 1
ATOM 1374 C CA . ILE A 1 181 ? 21.605 -2.288 15.677 1.00 78.12 181 ILE A CA 1
ATOM 1375 C C . ILE A 1 181 ? 20.280 -2.594 14.980 1.00 78.12 181 ILE A C 1
ATOM 1377 O O . ILE A 1 181 ? 20.195 -3.560 14.223 1.00 78.12 181 ILE A O 1
ATOM 1381 N N . LYS A 1 182 ? 19.253 -1.766 15.195 1.00 72.81 182 LYS A N 1
ATOM 1382 C CA . LYS A 1 182 ? 17.939 -1.939 14.581 1.00 72.81 182 LYS A CA 1
ATOM 1383 C C . LYS A 1 182 ? 17.212 -0.609 14.483 1.00 72.81 182 LYS A C 1
ATOM 1385 O O . LYS A 1 182 ? 17.142 0.118 15.466 1.00 72.81 182 LYS A O 1
ATOM 1390 N N . ASN A 1 183 ? 16.613 -0.357 13.325 1.00 79.94 183 ASN A N 1
ATOM 1391 C CA . ASN A 1 183 ? 15.646 0.713 13.127 1.00 79.94 183 ASN A CA 1
ATOM 1392 C C . ASN A 1 183 ? 14.272 0.100 12.871 1.00 79.94 183 ASN A C 1
ATOM 1394 O O . ASN A 1 183 ? 14.132 -0.891 12.153 1.00 79.94 183 ASN A O 1
ATOM 1398 N N . GLY A 1 184 ? 13.254 0.690 13.472 1.00 80.81 184 GLY A N 1
ATOM 1399 C CA . GLY A 1 184 ? 11.863 0.380 13.201 1.00 80.81 184 GLY A CA 1
ATOM 1400 C C . GLY A 1 184 ? 10.988 1.521 13.684 1.00 80.81 184 GLY A C 1
ATOM 1401 O O . GLY A 1 184 ? 11.481 2.542 14.152 1.00 80.81 184 GLY A O 1
ATOM 1402 N N . ALA A 1 185 ? 9.684 1.342 13.587 1.00 86.69 185 ALA A N 1
ATOM 1403 C CA . ALA A 1 185 ? 8.723 2.287 14.127 1.00 86.69 185 ALA A CA 1
ATOM 1404 C C . ALA A 1 185 ? 7.640 1.523 14.879 1.00 86.69 185 ALA A C 1
ATOM 1406 O O . ALA A 1 185 ? 7.248 0.436 14.440 1.00 86.69 185 ALA A O 1
ATOM 1407 N N . ARG A 1 186 ? 7.199 2.069 16.014 1.00 89.81 186 ARG A N 1
ATOM 1408 C CA . ARG A 1 186 ? 6.135 1.502 16.852 1.00 89.81 186 ARG A CA 1
ATOM 1409 C C . ARG A 1 186 ? 5.176 2.595 17.268 1.00 89.81 186 ARG A C 1
ATOM 1411 O O . ARG A 1 186 ? 5.603 3.593 17.841 1.00 89.81 186 ARG A O 1
ATOM 1418 N N . PHE A 1 187 ? 3.896 2.393 17.008 1.00 89.38 187 PHE A N 1
ATOM 1419 C CA . PHE A 1 187 ? 2.861 3.370 17.316 1.00 89.38 187 PHE A CA 1
ATOM 1420 C C . PHE A 1 187 ? 1.512 2.678 17.467 1.00 89.38 187 PHE A C 1
ATOM 1422 O O . PHE A 1 187 ? 1.323 1.558 16.998 1.00 89.38 187 PHE A O 1
ATOM 1429 N N . SER A 1 188 ? 0.569 3.355 18.109 1.00 89.69 188 SER A N 1
ATOM 1430 C CA . SER A 1 188 ? -0.800 2.868 18.247 1.00 89.69 188 SER A CA 1
ATOM 1431 C C . SER A 1 188 ? -1.751 3.774 17.486 1.00 89.69 188 SER A C 1
ATOM 1433 O O . SER A 1 188 ? -1.576 4.996 17.425 1.00 89.69 188 SER A O 1
ATOM 1435 N N . VAL A 1 189 ? -2.771 3.158 16.907 1.00 90.19 189 VAL A N 1
ATOM 1436 C CA . VAL A 1 189 ? -3.853 3.849 16.219 1.00 90.19 189 VAL A CA 1
ATOM 1437 C C . VAL A 1 189 ? -5.103 3.679 17.058 1.00 90.19 189 VAL A C 1
ATOM 1439 O O . VAL A 1 189 ? -5.496 2.562 17.390 1.00 90.19 189 VAL A O 1
ATOM 1442 N N . ASN A 1 190 ? -5.713 4.807 17.401 1.00 88.00 190 ASN A N 1
ATOM 1443 C CA . ASN A 1 190 ? -7.056 4.854 17.945 1.00 88.00 190 ASN A CA 1
ATOM 1444 C C . ASN A 1 190 ? -7.929 5.571 16.915 1.00 88.00 190 ASN A C 1
ATOM 1446 O O . ASN A 1 190 ? -7.687 6.738 16.596 1.00 88.00 190 ASN A O 1
ATOM 1450 N N . VAL A 1 191 ? -8.884 4.833 16.359 1.00 84.88 191 VAL A N 1
ATOM 1451 C CA . VAL A 1 191 ? -9.830 5.317 15.346 1.00 84.88 191 VAL A CA 1
ATOM 1452 C C . VAL A 1 191 ? -10.933 6.168 15.992 1.00 84.88 191 VAL A C 1
ATOM 1454 O O . VAL A 1 191 ? -11.584 6.968 15.324 1.00 84.88 191 VAL A O 1
ATOM 1457 N N . GLY A 1 192 ? -11.113 6.022 17.304 1.00 81.62 192 GLY A N 1
ATOM 1458 C CA . GLY A 1 192 ? -12.245 6.544 18.045 1.00 81.62 192 GLY A CA 1
ATOM 1459 C C . GLY A 1 192 ? -13.509 5.748 17.789 1.00 81.62 192 GLY A C 1
ATOM 1460 O O . GLY A 1 192 ? -13.461 4.612 17.308 1.00 81.62 192 GLY A O 1
ATOM 1461 N N . SER A 1 193 ? -14.628 6.382 18.115 1.00 83.81 193 SER A N 1
ATOM 1462 C CA . SER A 1 193 ? -15.944 5.783 17.999 1.00 83.81 193 SER A CA 1
ATOM 1463 C C . SER A 1 193 ? -16.361 5.712 16.529 1.00 83.81 193 SER A C 1
ATOM 1465 O O . SER A 1 193 ? -16.437 6.728 15.832 1.00 83.81 193 SER A O 1
ATOM 1467 N N . VAL A 1 194 ? -16.597 4.495 16.051 1.00 88.19 194 VAL A N 1
ATOM 1468 C CA . VAL A 1 194 ? -17.158 4.196 14.732 1.00 88.19 194 VAL A CA 1
ATOM 1469 C C . VAL A 1 194 ? -18.580 3.674 14.883 1.00 88.19 194 VAL A C 1
ATOM 1471 O O . VAL A 1 194 ? -18.910 3.052 15.892 1.00 88.19 194 VAL A O 1
ATOM 1474 N N . ASP A 1 195 ? -19.420 3.910 13.878 1.00 88.50 195 ASP A N 1
ATOM 1475 C CA . ASP A 1 195 ? -20.788 3.393 13.875 1.00 88.50 195 ASP A CA 1
ATOM 1476 C C . ASP A 1 195 ? -20.809 1.865 13.959 1.00 88.50 195 ASP A C 1
ATOM 1478 O O . ASP A 1 195 ? -20.014 1.180 13.304 1.00 88.50 195 ASP A O 1
ATOM 1482 N N . ARG A 1 196 ? -21.783 1.320 14.697 1.00 86.44 196 ARG A N 1
ATOM 1483 C CA . ARG A 1 196 ? -22.031 -0.128 14.771 1.00 86.44 196 ARG A CA 1
ATOM 1484 C C . ARG A 1 196 ? -22.112 -0.790 13.402 1.00 86.44 196 ARG A C 1
ATOM 1486 O O . ARG A 1 196 ? -21.587 -1.884 13.222 1.00 86.44 196 ARG A O 1
ATOM 1493 N N . ASP A 1 197 ? -22.717 -0.109 12.432 1.00 87.75 197 ASP A N 1
ATOM 1494 C CA . ASP A 1 197 ? -22.839 -0.609 11.063 1.00 87.75 197 ASP A CA 1
ATOM 1495 C C . ASP A 1 197 ? -21.469 -0.872 10.413 1.00 87.75 197 ASP A C 1
ATOM 1497 O O . ASP A 1 197 ? -21.277 -1.879 9.731 1.00 87.75 197 ASP A O 1
ATOM 1501 N N . MET A 1 198 ? -20.469 -0.032 10.698 1.00 86.31 198 MET A N 1
ATOM 1502 C CA . MET A 1 198 ? -19.108 -0.251 10.216 1.00 86.31 198 MET A CA 1
ATOM 1503 C C . MET A 1 198 ? -18.478 -1.503 10.832 1.00 86.31 198 MET A C 1
ATOM 1505 O O . MET A 1 198 ? -17.730 -2.197 10.150 1.00 86.31 198 MET A O 1
ATOM 1509 N N . VAL A 1 199 ? -18.758 -1.799 12.097 1.00 85.50 199 VAL A N 1
ATOM 1510 C CA . VAL A 1 199 ? -18.168 -2.953 12.787 1.00 85.50 199 VAL A CA 1
ATOM 1511 C C . VAL A 1 199 ? -18.875 -4.253 12.412 1.00 85.50 199 VAL A C 1
ATOM 1513 O O . VAL A 1 199 ? -18.214 -5.239 12.097 1.00 85.50 199 VAL A O 1
ATOM 1516 N N . GLU A 1 200 ? -20.207 -4.261 12.408 1.00 86.00 200 GLU A N 1
ATOM 1517 C CA . GLU A 1 200 ? -20.994 -5.485 12.220 1.00 86.00 200 GLU A CA 1
ATOM 1518 C C . G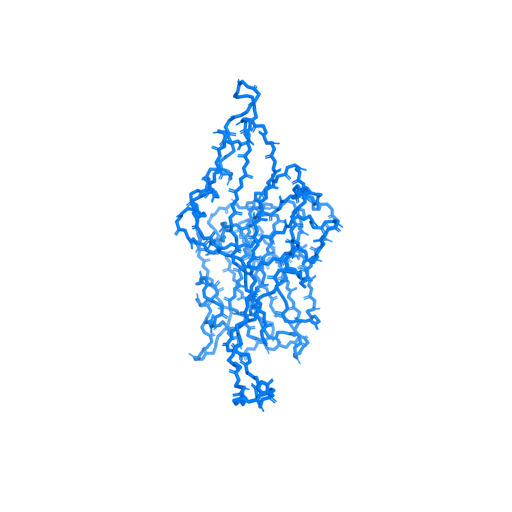LU A 1 200 ? -21.305 -5.783 10.745 1.00 86.00 200 GLU A C 1
ATOM 1520 O O . GLU A 1 200 ? -21.332 -6.952 10.357 1.00 86.00 200 GLU A O 1
ATOM 1525 N N . ASN A 1 201 ? -21.498 -4.759 9.905 1.00 85.81 201 ASN A N 1
ATOM 1526 C CA . ASN A 1 201 ? -21.998 -4.937 8.534 1.00 85.81 201 ASN A CA 1
ATOM 1527 C C . ASN A 1 201 ? -20.964 -4.613 7.442 1.00 85.81 201 ASN A C 1
ATOM 1529 O O . ASN A 1 201 ? -21.161 -4.977 6.277 1.00 85.81 201 ASN A O 1
ATOM 1533 N N . SER A 1 202 ? -19.822 -3.997 7.773 1.00 88.06 202 SER A N 1
ATOM 1534 C CA . SER A 1 202 ? -18.743 -3.797 6.799 1.00 88.06 202 SER A CA 1
ATOM 1535 C C . SER A 1 202 ? -17.889 -5.054 6.644 1.00 88.06 202 SER A C 1
ATOM 1537 O O . SER A 1 202 ? -16.994 -5.339 7.442 1.00 88.06 202 SER A O 1
ATOM 1539 N N . ALA A 1 203 ? -18.078 -5.767 5.532 1.00 85.75 203 ALA A N 1
ATOM 1540 C CA . ALA A 1 203 ? -17.240 -6.919 5.192 1.00 85.75 203 ALA A CA 1
ATOM 1541 C C . ALA A 1 203 ? -15.741 -6.562 5.134 1.00 85.75 203 ALA A C 1
ATOM 1543 O O . ALA A 1 203 ? -14.894 -7.359 5.532 1.00 85.75 203 ALA A O 1
ATOM 1544 N N . LEU A 1 204 ? -15.400 -5.356 4.663 1.00 84.94 204 LEU A N 1
ATOM 1545 C CA . LEU A 1 204 ? -14.014 -4.888 4.605 1.00 84.94 204 LEU A CA 1
ATOM 1546 C C . LEU A 1 204 ? -13.407 -4.742 6.007 1.00 84.94 204 LEU A C 1
ATOM 1548 O O . LEU A 1 204 ? -12.268 -5.161 6.209 1.00 84.94 204 LEU A O 1
ATOM 1552 N N . PHE A 1 205 ? -14.162 -4.207 6.972 1.00 89.31 205 PHE A N 1
ATOM 1553 C CA . PHE A 1 205 ? -13.705 -4.113 8.358 1.00 89.31 205 PHE A CA 1
ATOM 1554 C C . PHE A 1 205 ? -13.528 -5.501 8.980 1.00 89.31 205 PHE A C 1
ATOM 1556 O O . PHE A 1 205 ? -12.439 -5.807 9.456 1.00 89.31 205 PHE A O 1
ATOM 1563 N N . ALA A 1 206 ? -14.535 -6.374 8.877 1.00 89.38 206 ALA A N 1
ATOM 1564 C CA . ALA A 1 206 ? -14.469 -7.729 9.429 1.00 89.38 206 ALA A CA 1
ATOM 1565 C C . ALA A 1 206 ? -13.284 -8.535 8.860 1.00 89.38 206 ALA A C 1
ATOM 1567 O O . ALA A 1 206 ? -12.574 -9.245 9.579 1.00 89.38 206 ALA A O 1
ATOM 1568 N N . PHE A 1 207 ? -13.010 -8.402 7.556 1.00 91.25 207 PHE A N 1
ATOM 1569 C CA . PHE A 1 207 ? -11.834 -9.028 6.955 1.00 91.25 207 PHE A CA 1
ATOM 1570 C C . PHE A 1 207 ? -10.524 -8.408 7.432 1.00 91.25 207 PHE A C 1
ATOM 1572 O O . PHE A 1 207 ? -9.529 -9.129 7.539 1.00 91.25 207 PHE A O 1
ATOM 1579 N N . PHE A 1 208 ? -10.490 -7.102 7.685 1.00 94.00 208 PHE A N 1
ATOM 1580 C CA . PHE A 1 208 ? -9.304 -6.447 8.215 1.00 94.00 208 PHE A CA 1
ATOM 1581 C C . PHE A 1 208 ? -9.030 -6.834 9.666 1.00 94.00 208 PHE A C 1
ATOM 1583 O O . PHE A 1 208 ? -7.893 -7.184 9.968 1.00 94.00 208 PHE A O 1
ATOM 1590 N N . GLU A 1 209 ? -10.043 -6.853 10.531 1.00 93.06 209 GLU A N 1
ATOM 1591 C CA . GLU A 1 209 ? -9.910 -7.279 11.926 1.00 93.06 209 GLU A CA 1
ATOM 1592 C C . GLU A 1 209 ? -9.285 -8.677 12.005 1.00 93.06 209 GLU A C 1
ATOM 1594 O O . GLU A 1 209 ? -8.264 -8.885 12.666 1.00 93.06 209 GLU A O 1
ATOM 1599 N N . ARG A 1 210 ? -9.822 -9.627 11.231 1.00 92.69 210 ARG A N 1
ATOM 1600 C CA . ARG A 1 210 ? -9.252 -10.972 11.122 1.00 92.69 210 ARG A CA 1
ATOM 1601 C C . ARG A 1 210 ? -7.820 -10.954 10.575 1.00 92.69 210 ARG A C 1
ATOM 1603 O O . ARG A 1 210 ? -6.955 -11.623 11.131 1.00 92.69 210 ARG A O 1
ATOM 1610 N N . HIS A 1 211 ? -7.553 -10.204 9.502 1.00 94.31 211 HIS A N 1
ATOM 1611 C CA . HIS A 1 211 ? -6.219 -10.112 8.885 1.00 94.31 211 HIS A CA 1
ATOM 1612 C C . HIS A 1 211 ? -5.169 -9.558 9.856 1.00 94.31 211 HIS A C 1
ATOM 1614 O O . HIS A 1 211 ? -4.056 -10.080 9.925 1.00 94.31 211 HIS A O 1
ATOM 1620 N N . TYR A 1 212 ? -5.536 -8.537 10.633 1.00 94.94 212 TYR A N 1
ATOM 1621 C CA . TYR A 1 212 ? -4.710 -7.968 11.692 1.00 94.94 212 TYR A CA 1
ATOM 1622 C C . TYR A 1 212 ? -4.475 -8.986 12.815 1.00 94.94 212 TYR A C 1
ATOM 1624 O O . TYR A 1 212 ? -3.335 -9.194 13.240 1.00 94.94 212 TYR A O 1
ATOM 1632 N N . ASN A 1 213 ? -5.530 -9.668 13.268 1.00 93.50 213 ASN A N 1
ATOM 1633 C CA . ASN A 1 213 ? -5.444 -10.642 14.355 1.00 93.50 213 ASN A CA 1
ATOM 1634 C C . ASN A 1 213 ? -4.619 -11.885 13.974 1.00 93.50 213 ASN A C 1
ATOM 1636 O O . ASN A 1 213 ? -3.922 -12.423 14.833 1.00 93.50 213 ASN A O 1
ATOM 1640 N N . GLU A 1 214 ? -4.597 -12.268 12.693 1.00 93.44 214 GLU A N 1
ATOM 1641 C CA . GLU A 1 214 ? -3.703 -13.294 12.127 1.00 93.44 214 GLU A CA 1
ATOM 1642 C C . GLU A 1 214 ? -2.233 -12.827 11.992 1.00 93.44 214 GLU A C 1
ATOM 1644 O O . GLU A 1 214 ? -1.378 -13.601 11.563 1.00 93.44 214 GLU A O 1
ATOM 1649 N N . GLY A 1 215 ? -1.914 -11.575 12.347 1.00 91.75 215 GLY A N 1
ATOM 1650 C CA . GLY A 1 215 ? -0.550 -11.036 12.342 1.00 91.75 215 GLY A CA 1
ATOM 1651 C C . GLY A 1 215 ? 0.004 -10.727 10.950 1.00 91.75 215 GLY A C 1
ATOM 1652 O O . GLY A 1 215 ? 1.217 -10.591 10.785 1.00 91.75 215 GLY A O 1
ATOM 1653 N N . ARG A 1 216 ? -0.861 -10.628 9.936 1.00 93.94 216 ARG A N 1
ATOM 1654 C CA . ARG A 1 216 ? -0.446 -10.378 8.552 1.00 93.94 216 ARG A CA 1
ATOM 1655 C C . ARG A 1 216 ? -0.100 -8.908 8.333 1.00 93.94 216 ARG A C 1
ATOM 1657 O O . ARG A 1 216 ? -0.652 -8.017 8.975 1.00 93.94 216 ARG A O 1
ATOM 1664 N N . ALA A 1 217 ? 0.799 -8.662 7.385 1.00 95.38 217 ALA A N 1
ATOM 1665 C CA . ALA A 1 217 ? 1.199 -7.314 7.010 1.00 95.38 217 ALA A CA 1
ATOM 1666 C C . ALA A 1 217 ? 0.152 -6.622 6.119 1.00 95.38 217 ALA A C 1
ATOM 1668 O O . ALA A 1 217 ? -0.643 -7.271 5.431 1.00 95.38 217 ALA A O 1
ATOM 1669 N N . PHE A 1 218 ? 0.136 -5.295 6.153 1.00 96.69 218 PHE A N 1
ATOM 1670 C CA . PHE A 1 218 ? -0.782 -4.430 5.417 1.00 96.69 218 PHE A CA 1
ATOM 1671 C C . PHE A 1 218 ? -0.185 -3.032 5.274 1.00 96.69 218 PHE A C 1
ATOM 1673 O O . PHE A 1 218 ? 0.784 -2.680 5.937 1.00 96.69 218 PHE A O 1
ATOM 1680 N N . ALA A 1 219 ? -0.778 -2.202 4.427 1.00 96.25 219 ALA A N 1
ATOM 1681 C CA . ALA A 1 219 ? -0.395 -0.806 4.316 1.00 96.25 219 ALA A CA 1
ATOM 1682 C C . ALA A 1 219 ? -1.399 0.081 5.068 1.00 96.25 219 ALA A C 1
ATOM 1684 O O . ALA A 1 219 ? -2.610 -0.080 4.916 1.00 96.25 219 ALA A O 1
ATOM 1685 N N . TYR A 1 220 ? -0.889 1.025 5.854 1.00 95.81 220 TYR A N 1
ATOM 1686 C CA . TYR A 1 220 ? -1.655 1.980 6.655 1.00 95.81 220 TYR A CA 1
ATOM 1687 C C . TYR A 1 220 ? -1.365 3.413 6.197 1.00 95.81 220 TYR A C 1
ATOM 1689 O O . TYR A 1 220 ? -0.226 3.737 5.856 1.00 95.81 220 TYR A O 1
ATOM 1697 N N . CYS A 1 221 ? -2.383 4.271 6.222 1.00 94.62 221 CYS A N 1
ATOM 1698 C CA . CYS A 1 221 ? -2.257 5.717 6.100 1.00 94.62 221 CYS A CA 1
ATOM 1699 C C . CYS A 1 221 ? -3.305 6.404 6.988 1.00 94.62 221 CYS A C 1
ATOM 1701 O O . CYS A 1 221 ? -4.494 6.137 6.828 1.00 94.62 221 CYS A O 1
ATOM 1703 N N . GLY A 1 222 ? -2.883 7.265 7.917 1.00 92.94 222 GLY A N 1
ATOM 1704 C CA . GLY A 1 222 ? -3.775 7.868 8.912 1.00 92.94 222 GLY A CA 1
ATOM 1705 C C . GLY A 1 222 ? -4.731 8.908 8.340 1.00 92.94 222 GLY A C 1
ATOM 1706 O O . GLY A 1 222 ? -5.931 8.835 8.565 1.00 92.94 222 GLY A O 1
ATOM 1707 N N . SER A 1 223 ? -4.225 9.870 7.576 1.00 91.50 223 SER A N 1
ATOM 1708 C CA . SER A 1 223 ? -5.057 10.780 6.790 1.00 91.50 223 SER A CA 1
ATOM 1709 C C . SER A 1 223 ? -4.284 11.180 5.537 1.00 91.50 223 SER A C 1
ATOM 1711 O O . SER A 1 223 ? -3.384 12.014 5.613 1.00 91.50 223 SER A O 1
ATOM 1713 N N . PRO A 1 224 ? -4.575 10.575 4.375 1.00 91.94 224 PRO A N 1
ATOM 1714 C CA . PRO A 1 224 ? -3.855 10.865 3.136 1.00 91.94 224 PRO A CA 1
ATOM 1715 C C . PRO A 1 224 ? -3.778 12.359 2.798 1.00 91.94 224 PRO A C 1
ATOM 1717 O O . PRO A 1 224 ? -2.754 12.826 2.305 1.00 91.94 224 PRO A O 1
ATOM 1720 N N . GLU A 1 225 ? -4.854 13.100 3.063 1.00 91.56 225 GLU A N 1
ATOM 1721 C CA . GLU A 1 225 ? -4.975 14.521 2.740 1.00 91.56 225 GLU A CA 1
ATOM 1722 C C . GLU A 1 225 ? -4.287 15.435 3.764 1.00 91.56 225 GLU A C 1
ATOM 1724 O O . GLU A 1 225 ? -3.608 16.385 3.373 1.00 91.56 225 GLU A O 1
ATOM 1729 N N . TYR A 1 226 ? -4.415 15.140 5.062 1.00 90.25 226 TYR A N 1
ATOM 1730 C CA . TYR A 1 226 ? -3.925 16.028 6.126 1.00 90.25 226 TYR A CA 1
ATOM 1731 C C . TYR A 1 226 ? -2.584 15.590 6.721 1.00 90.25 226 TYR A C 1
ATOM 1733 O O . TYR A 1 226 ? -1.768 16.426 7.110 1.00 90.25 226 TYR A O 1
ATOM 1741 N N . THR A 1 227 ? -2.321 14.285 6.769 1.00 87.75 227 THR A N 1
ATOM 1742 C CA . THR A 1 227 ? -1.092 13.688 7.308 1.00 87.75 227 THR A CA 1
ATOM 1743 C C . THR A 1 227 ? -0.453 12.714 6.306 1.00 87.75 227 THR A C 1
ATOM 1745 O O . THR A 1 227 ? -0.218 11.548 6.621 1.00 87.75 227 THR A O 1
ATOM 1748 N N . PRO A 1 228 ? -0.044 13.169 5.103 1.00 88.75 228 PRO A N 1
ATOM 1749 C CA . PRO A 1 228 ? 0.507 12.295 4.056 1.00 88.75 228 PRO A CA 1
ATOM 1750 C C . PRO A 1 228 ? 1.819 11.590 4.441 1.00 88.75 228 PRO A C 1
ATOM 1752 O O . PRO A 1 228 ? 2.248 10.655 3.770 1.00 88.75 228 PRO A O 1
ATOM 1755 N N . LYS A 1 229 ? 2.490 12.039 5.509 1.00 89.38 229 LYS A N 1
ATOM 1756 C CA . LYS A 1 229 ? 3.687 11.387 6.068 1.00 89.38 229 LYS A CA 1
ATOM 1757 C C . LYS A 1 229 ? 3.361 10.322 7.119 1.00 89.38 229 LYS A C 1
ATOM 1759 O O . LYS A 1 229 ? 4.272 9.639 7.584 1.00 89.38 229 LYS A O 1
ATOM 1764 N N . ASP A 1 230 ? 2.103 10.211 7.530 1.00 91.69 230 ASP A N 1
ATOM 1765 C CA . ASP A 1 230 ? 1.611 9.179 8.435 1.00 91.69 230 ASP A CA 1
ATOM 1766 C C . ASP A 1 230 ? 1.109 7.975 7.636 1.00 91.69 230 ASP A C 1
ATOM 1768 O O . ASP A 1 230 ? -0.079 7.665 7.586 1.00 91.69 230 ASP A O 1
ATOM 1772 N N . CYS A 1 231 ? 2.023 7.332 6.919 1.00 92.44 231 CYS A N 1
ATOM 1773 C CA . CYS A 1 231 ? 1.731 6.105 6.199 1.00 92.44 231 CYS A CA 1
ATOM 1774 C C . CYS A 1 231 ? 2.926 5.168 6.234 1.00 92.44 231 CYS A C 1
ATOM 1776 O O . CYS A 1 231 ? 4.066 5.613 6.322 1.00 92.44 231 CYS A O 1
ATOM 1778 N N . ALA A 1 232 ? 2.664 3.868 6.201 1.00 93.19 232 ALA A N 1
ATOM 1779 C CA . ALA A 1 232 ? 3.701 2.853 6.263 1.00 93.19 232 ALA A CA 1
ATOM 1780 C C . ALA A 1 232 ? 3.173 1.488 5.824 1.00 93.19 232 ALA A C 1
ATOM 1782 O O . ALA A 1 232 ? 1.971 1.212 5.865 1.00 93.19 232 ALA A O 1
ATOM 1783 N N . TYR A 1 233 ? 4.100 0.617 5.436 1.00 95.56 233 TYR A N 1
ATOM 1784 C CA . TYR A 1 233 ? 3.857 -0.816 5.406 1.00 95.56 233 TYR A CA 1
ATOM 1785 C C . TYR A 1 233 ? 4.071 -1.379 6.813 1.00 95.56 233 TYR A C 1
ATOM 1787 O O . TYR A 1 233 ? 5.160 -1.246 7.377 1.00 95.56 233 TYR A O 1
ATOM 1795 N N . CYS A 1 234 ? 3.020 -1.953 7.386 1.00 95.25 234 CYS A N 1
ATOM 1796 C CA . CYS A 1 234 ? 2.908 -2.282 8.798 1.00 95.25 234 CYS A CA 1
ATOM 1797 C C . CYS A 1 234 ? 2.467 -3.723 9.033 1.00 95.25 234 CYS A C 1
ATOM 1799 O O . CYS A 1 234 ? 1.933 -4.400 8.158 1.00 95.25 234 CYS A O 1
ATOM 1801 N N . TRP A 1 235 ? 2.658 -4.171 10.264 1.00 94.56 235 TRP A N 1
ATOM 1802 C CA . TRP A 1 235 ? 2.085 -5.387 10.819 1.00 94.56 235 TRP A CA 1
ATOM 1803 C C . TRP A 1 235 ? 1.761 -5.154 12.295 1.00 94.56 235 TRP A C 1
ATOM 1805 O O . TRP A 1 235 ? 2.139 -4.140 12.891 1.00 94.56 235 TRP A O 1
ATOM 1815 N N . ARG A 1 236 ? 1.026 -6.098 12.875 1.00 94.44 236 ARG A N 1
ATOM 1816 C CA . ARG A 1 236 ? 0.580 -6.048 14.266 1.00 94.44 236 ARG A CA 1
ATOM 1817 C C . ARG A 1 236 ? 1.752 -5.907 15.248 1.00 94.44 236 ARG A C 1
ATOM 1819 O O . ARG A 1 236 ? 2.756 -6.615 15.137 1.00 94.44 236 ARG A O 1
ATOM 1826 N N . ASP A 1 237 ? 1.579 -5.033 16.237 1.00 91.81 237 ASP A N 1
ATOM 1827 C CA . ASP A 1 237 ? 2.424 -4.940 17.429 1.00 91.81 237 ASP A CA 1
ATOM 1828 C C . ASP A 1 237 ? 1.574 -5.089 18.692 1.00 91.81 237 ASP A C 1
ATOM 1830 O O . ASP A 1 237 ? 0.652 -4.311 18.921 1.00 91.81 237 ASP A O 1
ATOM 1834 N N . GLY A 1 238 ? 1.891 -6.086 19.518 1.00 86.69 238 GLY A N 1
ATOM 1835 C CA . GLY A 1 238 ? 1.167 -6.362 20.759 1.00 86.69 238 GLY A CA 1
ATOM 1836 C C . GLY A 1 238 ? -0.118 -7.178 20.574 1.00 86.69 238 GLY A C 1
ATOM 1837 O O . GLY A 1 238 ? -0.169 -8.146 19.804 1.00 86.69 238 GLY A O 1
ATOM 1838 N N . ASP A 1 239 ? -1.147 -6.822 21.340 1.00 85.94 239 ASP A N 1
ATOM 1839 C CA . ASP A 1 239 ? -2.382 -7.595 21.476 1.00 85.94 239 ASP A CA 1
ATOM 1840 C C . ASP A 1 239 ? -3.324 -7.484 20.267 1.00 85.94 239 ASP A C 1
ATOM 1842 O O . ASP A 1 239 ? -3.015 -6.858 19.246 1.00 85.94 239 ASP A O 1
ATOM 1846 N N . HIS A 1 240 ? -4.420 -8.242 20.338 1.00 86.56 240 HIS A N 1
ATOM 1847 C CA . HIS A 1 240 ? -5.444 -8.287 19.301 1.00 86.56 240 HIS A CA 1
ATOM 1848 C C . HIS A 1 240 ? -6.107 -6.914 19.165 1.00 86.56 240 HIS A C 1
ATOM 1850 O O . HIS A 1 240 ? -6.007 -6.070 20.056 1.00 86.56 240 HIS A O 1
ATOM 1856 N N . MET A 1 241 ? -6.755 -6.676 18.028 1.00 89.25 241 MET A N 1
ATOM 1857 C CA . MET A 1 241 ? -7.514 -5.446 17.832 1.00 89.25 241 MET A CA 1
ATOM 1858 C C . MET A 1 241 ? -8.619 -5.377 18.882 1.00 89.25 241 MET A C 1
ATOM 1860 O O . MET A 1 241 ? -9.394 -6.321 19.009 1.00 89.25 241 MET A O 1
ATOM 1864 N N . SER A 1 242 ? -8.673 -4.280 19.632 1.00 84.25 242 SER A N 1
ATOM 1865 C CA . SER A 1 242 ? -9.701 -4.083 20.648 1.00 84.25 242 SER A CA 1
ATOM 1866 C C . SER A 1 242 ? -10.870 -3.318 20.041 1.00 84.25 242 SER A C 1
ATOM 1868 O O . SER A 1 242 ? -10.670 -2.231 19.490 1.00 84.25 242 SER A O 1
ATOM 1870 N N . VAL A 1 243 ? -12.066 -3.896 20.153 1.00 86.81 243 VAL A N 1
ATOM 1871 C CA . VAL A 1 243 ? -13.345 -3.296 19.761 1.00 86.81 243 VAL A CA 1
ATOM 1872 C C . VAL A 1 243 ? -14.220 -3.257 21.008 1.00 86.81 243 VAL A C 1
ATOM 1874 O O . VAL A 1 243 ? -14.557 -4.303 21.562 1.00 86.81 243 VAL A O 1
ATOM 1877 N N . THR A 1 244 ? -14.550 -2.059 21.485 1.00 87.44 244 THR A N 1
ATOM 1878 C CA . THR A 1 244 ? -15.339 -1.870 22.713 1.00 87.44 244 THR A CA 1
ATOM 1879 C C . THR A 1 244 ? -16.599 -1.078 22.401 1.00 87.44 244 THR A C 1
ATOM 1881 O O . THR A 1 244 ? -16.508 0.037 21.898 1.00 87.44 244 THR A O 1
ATOM 1884 N N . TRP A 1 245 ? -17.769 -1.638 22.711 1.00 88.56 245 TRP A N 1
ATOM 1885 C CA . TRP A 1 245 ? -19.052 -0.958 22.533 1.00 88.56 245 TRP A CA 1
ATOM 1886 C C . TRP A 1 245 ? -19.226 0.181 23.540 1.00 88.56 245 TRP A C 1
ATOM 1888 O O . TRP A 1 245 ? -18.961 0.024 24.734 1.00 88.56 245 TRP A O 1
ATOM 1898 N N . VAL A 1 246 ? -19.684 1.327 23.047 1.00 85.94 246 VAL A N 1
ATOM 1899 C CA . VAL A 1 246 ? -19.953 2.540 23.822 1.00 85.94 246 VAL A CA 1
ATOM 1900 C C . VAL A 1 246 ? -21.312 3.120 23.418 1.00 85.94 246 VAL A C 1
ATOM 1902 O O . VAL A 1 246 ? -21.940 2.669 22.461 1.00 85.94 246 VAL A O 1
ATOM 1905 N N . GLU A 1 247 ? -21.805 4.090 24.192 1.00 80.75 247 GLU A N 1
ATOM 1906 C CA . GLU A 1 247 ? -23.100 4.752 23.949 1.00 80.75 247 GLU A CA 1
ATOM 1907 C C . GLU A 1 247 ? -24.287 3.781 23.780 1.00 80.75 247 GLU A C 1
ATOM 1909 O O . GLU A 1 247 ? -25.094 3.905 22.862 1.00 80.75 247 GLU A O 1
ATOM 1914 N N . GLY A 1 248 ? -24.405 2.789 24.668 1.00 78.62 248 GLY A N 1
ATOM 1915 C CA . GLY A 1 248 ? -25.500 1.812 24.593 1.00 78.62 248 GLY A CA 1
ATOM 1916 C C . GLY A 1 248 ? -25.440 0.936 23.336 1.00 78.62 248 GLY A C 1
ATOM 1917 O O . GLY A 1 248 ? -26.478 0.616 22.763 1.00 78.62 248 GLY A O 1
ATOM 1918 N N . ASP A 1 249 ? -24.225 0.580 22.915 1.00 81.50 249 ASP A N 1
ATOM 1919 C CA . ASP A 1 249 ? -23.902 -0.257 21.754 1.00 81.50 249 ASP A CA 1
ATOM 1920 C C . ASP A 1 249 ? -24.242 0.367 20.391 1.00 81.50 249 ASP A C 1
ATOM 1922 O O . ASP A 1 249 ? -24.376 -0.348 19.395 1.00 81.50 249 ASP A O 1
ATOM 1926 N N . ALA A 1 250 ? -24.394 1.692 20.324 1.00 82.62 250 ALA A N 1
ATOM 1927 C CA . ALA A 1 250 ? -24.568 2.409 19.059 1.00 82.62 250 ALA A CA 1
ATOM 1928 C C . ALA A 1 250 ? -23.231 2.628 18.330 1.00 82.62 250 ALA A C 1
ATOM 1930 O O . ALA A 1 250 ? -23.182 2.583 17.098 1.00 82.62 250 ALA A O 1
ATOM 1931 N N . LEU A 1 251 ? -22.153 2.824 19.093 1.00 87.19 251 LEU A N 1
ATOM 1932 C CA . LEU A 1 251 ? -20.811 3.082 18.585 1.00 87.19 251 LEU A CA 1
ATOM 1933 C C . LEU A 1 251 ? -19.810 2.080 19.161 1.00 87.19 251 LEU A C 1
ATOM 1935 O O . LEU A 1 251 ? -20.029 1.503 20.228 1.00 87.19 251 LEU A O 1
ATOM 1939 N N . ALA A 1 252 ? -18.683 1.908 18.482 1.00 87.06 252 ALA A N 1
ATOM 1940 C CA . ALA A 1 252 ? -17.572 1.097 18.954 1.00 87.06 252 ALA A CA 1
ATOM 1941 C C . ALA A 1 252 ? -16.259 1.872 18.895 1.00 87.06 252 ALA A C 1
ATOM 1943 O O . ALA A 1 252 ? -15.909 2.423 17.856 1.00 87.06 252 ALA A O 1
ATOM 1944 N N . ASP A 1 253 ? -15.496 1.854 19.982 1.00 88.06 253 ASP A N 1
ATOM 1945 C CA . ASP A 1 253 ? -14.123 2.341 19.988 1.00 88.06 253 ASP A CA 1
ATOM 1946 C C . ASP A 1 253 ? -13.186 1.251 19.462 1.00 88.06 253 ASP A C 1
ATOM 1948 O O . ASP A 1 253 ? -13.152 0.135 19.994 1.00 88.06 253 ASP A O 1
ATOM 1952 N N . VAL A 1 254 ? -12.410 1.582 18.424 1.00 89.12 254 VAL A N 1
ATOM 1953 C CA . VAL A 1 254 ? -11.456 0.658 17.792 1.00 89.12 254 VAL A CA 1
ATOM 1954 C C . VAL A 1 254 ? -10.025 1.145 17.987 1.00 89.12 254 VAL A C 1
ATOM 1956 O O . VAL A 1 254 ? -9.664 2.264 17.604 1.00 89.12 254 VAL A O 1
ATOM 1959 N N . SER A 1 255 ? -9.174 0.275 18.534 1.00 89.56 255 SER A N 1
ATOM 1960 C CA . SER A 1 255 ? -7.747 0.561 18.709 1.00 89.56 255 SER A CA 1
ATOM 1961 C C . SER A 1 255 ? -6.855 -0.651 18.451 1.00 89.56 255 SER A C 1
ATOM 1963 O O . SER A 1 255 ? -7.247 -1.802 18.665 1.00 89.56 255 SER A O 1
ATOM 1965 N N . PHE A 1 256 ? -5.643 -0.390 17.955 1.00 91.88 256 PHE A N 1
ATOM 1966 C CA . PHE A 1 256 ? -4.659 -1.425 17.643 1.00 91.88 256 PHE A CA 1
ATOM 1967 C C . PHE A 1 256 ? -3.223 -0.875 17.571 1.00 91.88 256 PHE A C 1
ATOM 1969 O O . PHE A 1 256 ? -2.999 0.309 17.304 1.00 91.88 256 PHE A O 1
ATOM 1976 N N . GLY A 1 257 ? -2.242 -1.746 17.821 1.00 92.25 257 GLY A N 1
ATOM 1977 C CA . GLY A 1 257 ? -0.813 -1.427 17.829 1.00 92.25 257 GLY A CA 1
ATOM 1978 C C . GLY A 1 257 ? -0.118 -1.834 16.531 1.00 92.25 257 GLY A C 1
ATOM 1979 O O . GLY A 1 257 ? -0.394 -2.887 15.954 1.00 92.25 257 GLY A O 1
ATOM 1980 N N . LEU A 1 258 ? 0.806 -1.002 16.058 1.00 93.38 258 LEU A N 1
ATOM 1981 C CA . LEU A 1 258 ? 1.488 -1.167 14.780 1.00 93.38 258 LEU A CA 1
ATOM 1982 C C . LEU A 1 258 ? 3.002 -1.120 14.927 1.00 93.38 258 LEU A C 1
ATOM 1984 O O . LEU A 1 258 ? 3.568 -0.230 15.565 1.00 93.38 258 LEU A O 1
ATOM 1988 N N . ARG A 1 259 ? 3.657 -2.038 14.217 1.00 92.38 259 ARG A N 1
ATOM 1989 C CA . ARG A 1 259 ? 5.052 -1.918 13.796 1.00 92.38 259 ARG A CA 1
ATOM 1990 C C . ARG A 1 259 ? 5.080 -1.631 12.316 1.00 92.38 259 ARG A C 1
ATOM 1992 O O . ARG A 1 259 ? 4.364 -2.287 11.566 1.00 92.38 259 ARG A O 1
ATOM 1999 N N . GLY A 1 260 ? 5.924 -0.700 11.893 1.00 90.81 260 GLY A N 1
ATOM 2000 C CA . GLY A 1 260 ? 6.093 -0.431 10.472 1.00 90.81 260 GLY A CA 1
ATOM 2001 C C . GLY A 1 260 ? 7.528 -0.525 9.994 1.00 90.81 260 GLY A C 1
ATOM 2002 O O . GLY A 1 260 ? 8.493 -0.365 10.749 1.00 90.81 260 GLY A O 1
ATOM 2003 N N . TYR A 1 261 ? 7.634 -0.812 8.704 1.00 90.00 261 TYR A N 1
ATOM 2004 C CA . TYR A 1 261 ? 8.876 -0.857 7.960 1.00 90.00 261 TYR A CA 1
ATOM 2005 C C . TYR A 1 261 ? 9.460 0.552 7.817 1.00 90.00 261 TYR A C 1
ATOM 2007 O O . TYR A 1 261 ? 8.813 1.463 7.297 1.00 90.00 261 TYR A O 1
ATOM 2015 N N . VAL A 1 262 ? 10.707 0.706 8.258 1.00 85.56 262 VAL A N 1
ATOM 2016 C CA . VAL A 1 262 ? 11.537 1.892 8.039 1.00 85.56 262 VAL A CA 1
ATOM 2017 C C . VAL A 1 262 ? 12.701 1.456 7.160 1.00 85.56 262 VAL A C 1
ATOM 2019 O O . VAL A 1 262 ? 13.362 0.464 7.467 1.00 85.56 262 VAL A O 1
ATOM 2022 N N . HIS A 1 263 ? 12.936 2.173 6.063 1.00 76.88 263 HIS A N 1
ATOM 2023 C CA . HIS A 1 263 ? 14.144 1.961 5.274 1.00 76.88 263 HIS A CA 1
ATOM 2024 C C . HIS A 1 263 ? 15.342 2.529 6.044 1.00 76.88 263 HIS A C 1
ATOM 2026 O O . HIS A 1 263 ? 15.285 3.677 6.488 1.00 76.88 263 HIS A O 1
ATOM 2032 N N . GLY A 1 264 ? 16.360 1.694 6.259 1.00 59.41 264 GLY A N 1
ATOM 2033 C CA . GLY A 1 264 ? 17.583 2.042 6.988 1.00 59.41 264 GLY A CA 1
ATOM 2034 C C . GLY A 1 264 ? 18.692 2.560 6.092 1.00 59.41 264 GLY A C 1
ATOM 2035 O O . GLY A 1 264 ? 18.610 2.343 4.865 1.00 59.41 264 GLY A O 1
#